Protein AF-A0A061M2A8-F1 (afdb_monomer_lite)

pLDDT: mean 81.81, std 12.87, range [47.84, 98.12]

Foldseek 3Di:
DCVQQVQDDPVCPDDDDDPPDDDDQDPPVVVVVVVVVCVVVVHDDDPWAFDAFDDDPLFTQWTQTPVGIDGDRDDDQPPQQCSQNHCVRSVHHDPDDDDDDDDDQDPDDPRHPAWDADPVVNDIQGWHWDFDADPPVRDGLDIGTDSGCALQNVLVSLVVSVVVDPDDQEDDDPDPPRCVDPSNVVSCVVSVHD

Secondary structure (DSSP, 8-state):
-TTT-TTS-TT-------TT----S-HHHHHHHHHHHHHHTT-------EEEEEEETTEEEEEEESS-EEE-S------GGGHHHHHHHTT---------------S--SS-SS-B--TTTT--B--EEEEEE-TTT--EEEEEEES---HHHHHHHHHHHHTTSPPPS-------TTTSSHHHHHHHHHHT--

Radius of gyration: 21.89 Å; chains: 1; bounding box: 54×34×61 Å

Sequence (194 aa):
MRRREPTLSSEYRDGLLNKDGCHVSNVRAYYEALAKLILTRGGKCIHARACGFEANKGRLTKVFTDTGGISCTHAVVAAGIGSKRLAAAAGDYVSLKSERGYHVVFAKSGLINGPIMPLDGKMAITLRILNIVDDVTKECLGATPDTSISGRRMARELTTIVGRRRKPGMIVSDHGTEFTCNAMLGWCKEAAID

Structure (mmCIF, N/CA/C/O backbone):
data_AF-A0A061M2A8-F1
#
_entry.id   AF-A0A061M2A8-F1
#
loop_
_atom_site.group_PDB
_atom_site.id
_atom_site.type_symbol
_atom_site.label_atom_id
_atom_site.label_alt_id
_atom_site.label_comp_id
_atom_site.label_asym_id
_atom_site.label_entity_id
_atom_site.label_seq_id
_atom_site.pdbx_PDB_ins_code
_atom_site.Cartn_x
_atom_site.Cartn_y
_atom_site.Cartn_z
_atom_site.occupancy
_atom_site.B_iso_or_equiv
_atom_site.auth_seq_id
_atom_site.auth_comp_id
_atom_site.auth_asym_id
_atom_site.auth_atom_id
_atom_site.pdbx_PDB_model_num
ATOM 1 N N . MET A 1 1 ? -2.762 8.817 -30.762 1.00 77.94 1 MET A N 1
ATOM 2 C CA . MET A 1 1 ? -2.012 7.895 -29.879 1.00 77.94 1 MET A CA 1
ATOM 3 C C . MET A 1 1 ? -0.509 7.884 -30.176 1.00 77.94 1 MET A C 1
ATOM 5 O O . MET A 1 1 ? 0.243 8.377 -29.347 1.00 77.94 1 MET A O 1
ATOM 9 N N . ARG A 1 2 ? -0.062 7.459 -31.371 1.00 79.44 2 ARG A N 1
ATOM 10 C CA . ARG A 1 2 ? 1.374 7.322 -31.724 1.00 79.44 2 ARG A CA 1
ATOM 11 C C . ARG A 1 2 ? 2.228 8.590 -31.607 1.00 79.44 2 ARG A C 1
ATOM 13 O O . ARG A 1 2 ? 3.397 8.503 -31.278 1.00 79.44 2 ARG A O 1
ATOM 20 N N . ARG A 1 3 ? 1.655 9.783 -31.814 1.00 83.62 3 ARG A N 1
ATOM 21 C CA . ARG A 1 3 ? 2.376 11.050 -31.564 1.00 83.62 3 ARG A CA 1
ATOM 22 C C . ARG A 1 3 ? 2.762 11.228 -30.087 1.00 83.62 3 ARG A C 1
ATOM 24 O O . ARG A 1 3 ? 3.770 11.857 -29.803 1.00 83.62 3 ARG A O 1
ATOM 31 N N . ARG A 1 4 ? 1.941 10.719 -29.160 1.00 82.31 4 ARG A N 1
ATOM 32 C CA . ARG A 1 4 ? 2.180 10.800 -27.711 1.00 82.31 4 ARG A CA 1
ATOM 33 C C . ARG A 1 4 ? 2.995 9.616 -27.209 1.00 82.31 4 ARG A C 1
ATOM 35 O O . ARG A 1 4 ? 3.855 9.816 -26.370 1.00 82.31 4 ARG A O 1
ATOM 42 N N . GLU A 1 5 ? 2.727 8.420 -27.723 1.00 85.88 5 GLU A N 1
ATOM 43 C CA . GLU A 1 5 ? 3.385 7.174 -27.318 1.00 85.88 5 GLU A CA 1
ATOM 44 C C . GLU A 1 5 ? 3.953 6.474 -28.564 1.00 85.88 5 GLU A C 1
ATOM 46 O O . GLU A 1 5 ? 3.314 5.569 -29.107 1.00 85.88 5 GLU A O 1
ATOM 51 N N . PRO A 1 6 ? 5.110 6.924 -29.089 1.00 83.69 6 PRO A N 1
ATOM 52 C CA . PRO A 1 6 ? 5.624 6.472 -30.386 1.00 83.69 6 PRO A CA 1
ATOM 53 C C . PRO A 1 6 ? 6.053 5.010 -30.417 1.00 83.69 6 PRO A C 1
ATOM 55 O O . PRO A 1 6 ? 6.111 4.418 -31.490 1.00 83.69 6 PRO A O 1
ATOM 58 N N . THR A 1 7 ? 6.366 4.434 -29.257 1.00 83.75 7 THR A N 1
ATOM 59 C CA . THR A 1 7 ? 6.884 3.063 -29.167 1.00 83.75 7 THR A CA 1
ATOM 60 C C . THR A 1 7 ? 5.796 2.023 -28.894 1.00 83.75 7 THR A C 1
ATOM 62 O O . THR A 1 7 ? 6.080 0.827 -28.860 1.00 83.75 7 THR A O 1
ATOM 65 N N . LEU A 1 8 ? 4.546 2.465 -28.714 1.00 84.56 8 LEU A N 1
ATOM 66 C CA . LEU A 1 8 ? 3.418 1.567 -28.516 1.00 84.56 8 LEU A CA 1
ATOM 67 C C . LEU A 1 8 ? 3.139 0.765 -29.798 1.00 84.56 8 LEU A C 1
ATOM 69 O O . LEU A 1 8 ? 3.239 1.305 -30.904 1.00 84.56 8 LEU A O 1
ATOM 73 N N . SER A 1 9 ? 2.768 -0.514 -29.644 1.00 85.56 9 SER A N 1
ATOM 74 C CA . SER A 1 9 ? 2.436 -1.397 -30.770 1.00 85.56 9 SER A CA 1
ATOM 75 C C . SER A 1 9 ? 1.425 -0.748 -31.714 1.00 85.56 9 SER A C 1
ATOM 77 O O . SER A 1 9 ? 0.474 -0.083 -31.300 1.00 85.56 9 SER A O 1
ATOM 79 N N . SER A 1 10 ? 1.617 -0.999 -33.008 1.00 87.69 10 SER A N 1
ATOM 80 C CA . SER A 1 10 ? 0.743 -0.510 -34.069 1.00 87.69 10 SER A CA 1
ATOM 81 C C . SER A 1 10 ? -0.697 -1.040 -33.996 1.00 87.69 10 SER A C 1
ATOM 83 O O . SER A 1 10 ? -1.589 -0.461 -34.623 1.00 87.69 10 SER A O 1
ATOM 85 N N . GLU A 1 11 ? -0.913 -2.106 -33.223 1.00 89.19 11 GLU A N 1
ATOM 86 C CA . GLU A 1 11 ? -2.211 -2.734 -32.964 1.00 89.19 11 GLU A CA 1
ATOM 87 C C . GLU A 1 11 ? -3.120 -1.856 -32.097 1.00 89.19 11 GLU A C 1
ATOM 89 O O . GLU A 1 11 ? -4.333 -1.828 -32.305 1.00 89.19 11 GLU A O 1
ATOM 94 N N . TYR A 1 12 ? -2.542 -1.055 -31.197 1.00 87.81 12 TYR A N 1
ATOM 95 C CA . TYR A 1 12 ? -3.284 -0.068 -30.420 1.00 87.81 12 TYR A CA 1
ATOM 96 C C . TYR A 1 12 ? -3.507 1.190 -31.271 1.00 87.81 12 TYR A C 1
ATOM 98 O O . TYR A 1 12 ? -2.622 2.034 -31.444 1.00 87.81 12 TYR A O 1
ATOM 106 N N . ARG A 1 13 ? -4.702 1.293 -31.862 1.00 88.31 13 ARG A N 1
ATOM 107 C CA . ARG A 1 13 ? -5.087 2.403 -32.754 1.00 88.31 13 ARG A CA 1
ATOM 108 C C . ARG A 1 13 ? -5.671 3.587 -31.990 1.00 88.31 13 ARG A C 1
ATOM 110 O O . ARG A 1 13 ? -5.329 4.736 -32.281 1.00 88.31 13 ARG A O 1
ATOM 117 N N . ASP A 1 14 ? -6.465 3.280 -30.972 1.00 87.75 14 ASP A N 1
ATOM 118 C CA . ASP A 1 14 ? -7.242 4.235 -30.194 1.00 87.75 14 ASP A CA 1
ATOM 119 C C . ASP A 1 14 ? -6.922 4.128 -28.703 1.00 87.75 14 ASP A C 1
ATOM 121 O O . ASP A 1 14 ? -6.408 3.123 -28.213 1.00 87.75 14 ASP A O 1
ATOM 125 N N . GLY A 1 15 ? -7.225 5.191 -27.962 1.00 87.50 15 GLY A N 1
ATOM 126 C CA . GLY A 1 15 ? -7.029 5.218 -26.522 1.00 87.50 15 GLY A CA 1
ATOM 127 C C . GLY A 1 15 ? -7.730 6.399 -25.874 1.00 87.50 15 GLY A C 1
ATOM 128 O O . GLY A 1 15 ? -7.937 7.440 -26.499 1.00 87.50 15 GLY A O 1
ATOM 129 N N . LEU A 1 16 ? -8.063 6.236 -24.598 1.00 88.56 16 LEU A N 1
ATOM 130 C CA . LEU A 1 16 ? -8.614 7.293 -23.760 1.00 88.56 16 LEU A CA 1
ATOM 131 C C . LEU A 1 16 ? -7.485 7.912 -22.939 1.00 88.56 16 LEU A C 1
ATOM 133 O O . LEU A 1 16 ? -6.763 7.213 -22.232 1.00 88.56 16 LEU A O 1
ATOM 137 N N . LEU A 1 17 ? -7.331 9.231 -23.040 1.00 87.31 17 LEU A N 1
ATOM 138 C CA . LEU A 1 17 ? -6.341 9.976 -22.271 1.00 87.31 17 LEU A CA 1
ATOM 139 C C . LEU A 1 17 ? -7.033 10.759 -21.160 1.00 87.31 17 LEU A C 1
ATOM 141 O O . LEU A 1 17 ? -7.736 11.731 -21.434 1.00 87.31 17 LEU A O 1
ATOM 145 N N . ASN A 1 18 ? -6.751 10.394 -19.913 1.00 86.62 18 ASN A N 1
ATOM 146 C CA . ASN A 1 18 ? -7.059 11.244 -18.773 1.00 86.62 18 ASN A CA 1
ATOM 147 C C . ASN A 1 18 ? -5.936 12.279 -18.597 1.00 86.62 18 ASN A C 1
ATOM 149 O O . ASN A 1 18 ? -4.830 11.927 -18.187 1.00 86.62 18 ASN A O 1
ATOM 153 N N . LYS A 1 19 ? -6.201 13.545 -18.939 1.00 85.00 19 LYS A N 1
ATOM 154 C CA . LYS A 1 19 ? -5.204 14.629 -18.857 1.00 85.00 19 LYS A CA 1
ATOM 155 C C . LYS A 1 19 ? -4.863 15.018 -17.419 1.00 85.00 19 LYS A C 1
ATOM 157 O O . LYS A 1 19 ? -3.730 15.418 -17.177 1.00 85.00 19 LYS A O 1
ATOM 162 N N . ASP A 1 20 ? -5.808 14.831 -16.505 1.00 83.81 20 ASP A N 1
ATOM 163 C CA . ASP A 1 20 ? -5.645 15.102 -15.073 1.00 83.81 20 ASP A CA 1
ATOM 164 C C . ASP A 1 20 ? -5.166 13.853 -14.314 1.00 83.81 20 ASP A C 1
ATOM 166 O O . ASP A 1 20 ? -5.039 13.850 -13.089 1.00 83.81 20 ASP A O 1
ATOM 170 N N . GLY A 1 21 ? -4.909 12.762 -15.044 1.00 76.38 21 GLY A N 1
ATOM 171 C CA . GLY A 1 21 ? -4.375 11.529 -14.496 1.00 76.38 21 GLY A CA 1
ATOM 172 C C . GLY A 1 21 ? -2.966 11.743 -13.956 1.00 76.38 21 GLY A C 1
ATOM 173 O O . GLY A 1 21 ? -2.035 12.035 -14.705 1.00 76.38 21 GLY A O 1
ATOM 174 N N . CYS A 1 22 ? -2.803 11.526 -12.656 1.00 73.31 22 CYS A N 1
ATOM 175 C CA . CYS A 1 22 ? -1.521 11.598 -11.971 1.00 73.31 22 CYS A 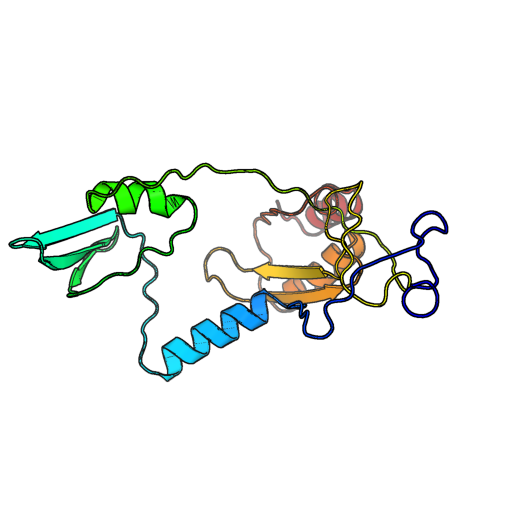CA 1
ATOM 176 C C . CYS A 1 22 ? -1.109 10.217 -11.464 1.00 73.31 22 CYS A C 1
ATOM 178 O O . CYS A 1 22 ? -1.941 9.359 -11.176 1.00 73.31 22 CYS A O 1
ATOM 180 N N . HIS A 1 23 ? 0.195 10.021 -11.308 1.00 74.81 23 HIS A N 1
ATOM 181 C CA . HIS A 1 23 ? 0.740 8.898 -10.562 1.00 74.81 23 HIS A CA 1
ATOM 182 C C . HIS A 1 23 ? 1.751 9.430 -9.560 1.00 74.81 23 HIS A C 1
ATOM 184 O O . HIS A 1 23 ? 2.446 10.416 -9.813 1.00 74.81 23 HIS A O 1
ATOM 190 N N . VAL A 1 24 ? 1.828 8.771 -8.413 1.00 72.06 24 VAL A N 1
ATOM 191 C CA . VAL A 1 24 ? 2.874 9.054 -7.445 1.00 72.06 24 VAL A CA 1
ATOM 192 C C . VAL A 1 24 ? 4.071 8.217 -7.856 1.00 72.06 24 VAL A C 1
ATOM 194 O O . VAL A 1 24 ? 4.027 6.993 -7.762 1.00 72.06 24 VAL A O 1
ATOM 197 N N . SER A 1 25 ? 5.132 8.871 -8.327 1.00 70.12 25 SER A N 1
ATOM 198 C CA . SER A 1 25 ? 6.401 8.185 -8.544 1.00 70.12 25 SER A CA 1
ATOM 199 C C . SER A 1 25 ? 6.895 7.666 -7.196 1.00 70.12 25 SER A C 1
ATOM 201 O O . SER A 1 25 ? 7.035 6.467 -7.021 1.00 70.12 25 SER A O 1
ATOM 203 N N . ASN A 1 26 ? 7.031 8.531 -6.186 1.00 69.12 26 ASN A N 1
ATOM 204 C CA . ASN A 1 26 ? 7.504 8.139 -4.857 1.00 69.12 26 ASN A CA 1
ATOM 205 C C . ASN A 1 26 ? 6.408 7.972 -3.814 1.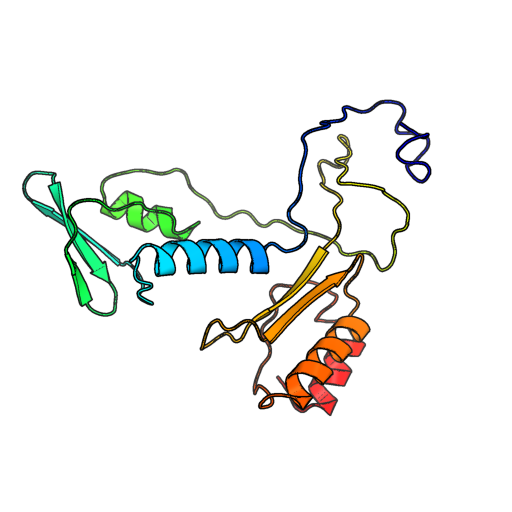00 69.12 26 ASN A C 1
ATOM 207 O O . ASN A 1 26 ? 6.130 8.872 -3.024 1.00 69.12 26 ASN A O 1
ATOM 211 N N . VAL A 1 27 ? 5.813 6.778 -3.803 1.00 70.62 27 VAL A N 1
ATOM 212 C CA . VAL A 1 27 ? 4.756 6.400 -2.856 1.00 70.62 27 VAL A CA 1
ATOM 213 C C . VAL A 1 27 ? 5.225 6.555 -1.409 1.00 70.62 27 VAL A C 1
ATOM 215 O O . VAL A 1 27 ? 4.486 7.056 -0.566 1.00 70.62 27 VAL A O 1
ATOM 218 N N . ARG A 1 28 ? 6.479 6.200 -1.125 1.00 74.75 28 ARG A N 1
ATOM 219 C CA . ARG A 1 28 ? 7.049 6.317 0.214 1.00 74.75 28 ARG A CA 1
ATOM 220 C C . ARG A 1 28 ? 7.153 7.764 0.674 1.00 74.75 28 ARG A C 1
ATOM 222 O O . ARG A 1 28 ? 6.607 8.100 1.719 1.00 74.75 28 ARG A O 1
ATOM 229 N N . ALA A 1 29 ? 7.815 8.614 -0.109 1.00 72.44 29 ALA A N 1
ATOM 230 C CA . ALA A 1 29 ? 7.985 10.023 0.238 1.00 72.44 29 ALA A CA 1
ATOM 231 C C . ALA A 1 29 ? 6.628 10.726 0.389 1.00 72.44 29 ALA A C 1
ATOM 233 O O . ALA A 1 29 ? 6.461 11.586 1.252 1.00 72.44 29 ALA A O 1
ATOM 234 N N . TYR A 1 30 ? 5.639 10.323 -0.412 1.00 78.31 30 TYR A N 1
ATOM 235 C CA . TYR A 1 30 ? 4.268 10.799 -0.281 1.00 78.31 30 TYR A CA 1
ATOM 236 C C . TYR A 1 30 ? 3.651 10.428 1.079 1.00 78.31 30 TYR A C 1
ATOM 238 O O . TYR A 1 30 ? 3.153 11.309 1.782 1.00 78.31 30 TYR A O 1
ATOM 246 N N . TYR A 1 31 ? 3.734 9.162 1.503 1.00 82.94 31 TYR A N 1
ATOM 247 C CA . TYR A 1 31 ? 3.225 8.746 2.815 1.00 82.94 31 TYR A CA 1
ATOM 248 C C . TYR A 1 31 ? 4.005 9.351 3.987 1.00 82.94 31 TYR A C 1
ATOM 250 O O . TYR A 1 31 ? 3.398 9.737 4.984 1.00 82.94 31 TYR A O 1
ATOM 258 N N . GLU A 1 32 ? 5.323 9.502 3.868 1.00 84.00 32 GLU A N 1
ATOM 259 C CA . GLU A 1 32 ? 6.150 10.172 4.877 1.00 84.00 32 GLU A CA 1
ATOM 260 C C . GLU A 1 32 ? 5.768 11.644 5.037 1.00 84.00 32 GLU A C 1
ATOM 262 O O . GLU A 1 32 ? 5.670 12.139 6.162 1.00 84.00 32 GLU A O 1
ATOM 267 N N . ALA A 1 33 ? 5.482 12.341 3.934 1.00 85.56 33 ALA A N 1
ATOM 268 C CA . ALA A 1 33 ? 5.001 13.716 3.972 1.00 85.56 33 ALA A CA 1
ATOM 269 C C . ALA A 1 33 ? 3.632 13.824 4.662 1.00 85.56 33 ALA A C 1
ATOM 271 O O . ALA A 1 33 ? 3.430 14.726 5.478 1.00 85.56 33 ALA A O 1
ATOM 272 N N . LEU A 1 34 ? 2.712 12.889 4.395 1.00 91.12 34 LEU A N 1
ATOM 273 C CA . LEU A 1 34 ? 1.412 12.834 5.072 1.00 91.12 34 LEU A CA 1
ATOM 274 C C . LEU A 1 34 ? 1.558 12.550 6.572 1.00 91.12 34 LEU A C 1
ATOM 276 O O . LEU A 1 34 ? 0.960 13.250 7.388 1.00 91.12 34 LEU A O 1
ATOM 280 N N . ALA A 1 35 ? 2.383 11.570 6.948 1.00 88.56 35 ALA A N 1
ATOM 281 C CA . ALA A 1 35 ? 2.654 11.254 8.347 1.00 88.56 35 ALA A CA 1
ATOM 282 C C . ALA A 1 35 ? 3.265 12.461 9.074 1.00 88.56 35 ALA A C 1
ATOM 284 O O . ALA A 1 35 ? 2.798 12.849 10.145 1.00 88.56 35 ALA A O 1
ATOM 285 N N . LYS A 1 36 ? 4.249 13.121 8.451 1.00 94.38 36 LYS A N 1
ATOM 286 C CA . LYS A 1 36 ? 4.856 14.346 8.976 1.00 94.38 36 LYS A CA 1
ATOM 287 C C . LYS A 1 36 ? 3.821 15.457 9.152 1.00 94.38 36 LYS A C 1
ATOM 289 O O . LYS A 1 36 ? 3.827 16.105 10.191 1.00 94.38 36 LYS A O 1
ATOM 294 N N . LEU A 1 37 ? 2.920 15.654 8.189 1.00 96.88 37 LEU A N 1
ATOM 295 C CA . LEU A 1 37 ? 1.857 16.659 8.275 1.00 96.88 37 LEU A CA 1
ATOM 296 C C . LEU A 1 37 ? 0.893 16.401 9.443 1.00 96.88 37 LEU A C 1
ATOM 298 O O . LEU A 1 37 ? 0.451 17.340 10.100 1.00 96.88 37 LEU A O 1
ATOM 302 N N . ILE A 1 38 ? 0.560 15.137 9.712 1.00 95.56 38 ILE A N 1
ATOM 303 C CA . ILE A 1 38 ? -0.278 14.769 10.861 1.00 95.56 38 ILE A CA 1
ATOM 304 C C . ILE A 1 38 ? 0.441 15.122 12.166 1.00 95.56 38 ILE A C 1
ATOM 306 O O . ILE A 1 38 ? -0.155 15.752 13.041 1.00 95.56 38 ILE A O 1
ATOM 310 N N . LEU A 1 39 ? 1.724 14.769 12.282 1.00 96.69 39 LEU A N 1
ATOM 311 C CA . LEU A 1 39 ? 2.531 15.067 13.467 1.00 96.69 39 LEU A CA 1
ATOM 312 C C . LEU A 1 39 ? 2.683 16.579 13.693 1.00 96.69 39 LEU A C 1
ATOM 314 O O . LEU A 1 39 ? 2.501 17.051 14.812 1.00 96.69 39 LEU A O 1
ATOM 318 N N . THR A 1 40 ? 2.946 17.364 12.642 1.00 97.75 40 THR A N 1
ATOM 319 C CA . THR A 1 40 ? 3.079 18.828 12.765 1.00 97.75 40 THR A CA 1
ATOM 320 C C . THR A 1 40 ? 1.769 19.519 13.128 1.00 97.75 40 THR A C 1
ATOM 322 O O . THR A 1 40 ? 1.793 20.607 13.696 1.00 97.75 40 THR A O 1
ATOM 325 N N . ARG A 1 41 ? 0.622 18.887 12.856 1.00 98.00 41 ARG A N 1
ATOM 326 C CA . ARG A 1 41 ? -0.707 19.356 13.275 1.00 98.00 41 ARG A CA 1
ATOM 327 C C . ARG A 1 41 ? -1.130 18.853 14.662 1.00 98.00 41 ARG A C 1
ATOM 329 O O . ARG A 1 41 ? -2.295 18.983 15.021 1.00 98.00 41 ARG A O 1
ATOM 336 N N . GLY A 1 42 ? -0.204 18.292 15.443 1.00 97.44 42 GLY A N 1
ATOM 337 C CA . GLY A 1 42 ? -0.451 17.835 16.814 1.00 97.44 42 GLY A CA 1
ATOM 338 C C . GLY A 1 42 ? -0.956 16.395 16.927 1.00 97.44 42 GLY A C 1
ATOM 339 O O . GLY A 1 42 ? -1.281 15.939 18.025 1.00 97.44 42 GLY A O 1
ATOM 340 N N . GLY A 1 43 ? -1.007 15.657 15.815 1.00 96.06 43 GLY A N 1
ATOM 341 C CA . GLY A 1 43 ? -1.239 14.220 15.836 1.00 96.06 43 GLY A CA 1
ATOM 342 C C . GLY A 1 43 ? -0.087 13.474 16.513 1.00 96.06 43 GLY A C 1
ATOM 343 O O . GLY A 1 43 ? 1.040 13.959 16.599 1.00 96.06 43 GLY A O 1
ATOM 344 N N . LYS A 1 44 ? -0.368 12.261 16.988 1.00 94.50 44 LYS A N 1
ATOM 345 C CA . LYS A 1 44 ? 0.628 11.377 17.602 1.00 94.50 44 LYS A CA 1
ATOM 346 C C . LYS A 1 44 ? 0.682 10.068 16.832 1.00 94.50 44 LYS A C 1
ATOM 348 O O . LYS A 1 44 ? -0.360 9.516 16.489 1.00 94.50 44 LYS A O 1
ATOM 353 N N . CYS A 1 45 ? 1.888 9.565 16.593 1.00 92.19 45 CYS A N 1
ATOM 354 C CA . CYS A 1 45 ? 2.084 8.208 16.100 1.00 92.19 45 CYS A CA 1
ATOM 355 C C . CYS A 1 45 ? 2.275 7.282 17.302 1.00 92.19 45 CYS A C 1
ATOM 357 O O . CYS A 1 45 ? 3.179 7.495 18.109 1.00 92.19 45 CYS A O 1
ATOM 359 N N . ILE A 1 46 ? 1.408 6.281 17.436 1.00 93.25 46 ILE A N 1
ATOM 360 C CA . ILE A 1 46 ? 1.497 5.262 18.481 1.00 93.25 46 ILE A CA 1
ATOM 361 C C . ILE A 1 46 ? 1.738 3.934 17.778 1.00 93.25 46 ILE A C 1
ATOM 363 O O . ILE A 1 46 ? 0.875 3.449 17.047 1.00 93.25 46 ILE A O 1
ATOM 367 N N . HIS A 1 47 ? 2.917 3.356 17.987 1.00 93.50 47 HIS A N 1
ATOM 368 C CA . HIS A 1 47 ? 3.270 2.069 17.404 1.00 93.50 47 HIS A CA 1
ATOM 369 C C . HIS A 1 47 ? 2.701 0.938 18.270 1.00 93.50 47 HIS A C 1
ATOM 371 O O . HIS A 1 47 ? 3.356 0.444 19.184 1.00 93.50 47 HIS A O 1
ATOM 377 N N . ALA A 1 48 ? 1.443 0.581 18.018 1.00 93.88 48 ALA A N 1
ATOM 378 C CA . ALA A 1 48 ? 0.725 -0.469 18.731 1.00 93.88 48 ALA A CA 1
ATOM 379 C C . ALA A 1 48 ? -0.308 -1.131 17.814 1.00 93.88 48 ALA A C 1
ATOM 381 O O . ALA A 1 48 ? -0.851 -0.495 16.905 1.00 93.88 48 ALA A O 1
ATOM 382 N N . ARG A 1 49 ? -0.621 -2.402 18.058 1.00 96.00 49 ARG A N 1
ATOM 383 C CA . ARG A 1 49 ? -1.622 -3.134 17.282 1.00 96.00 49 ARG A CA 1
ATOM 384 C C . ARG A 1 49 ? -2.988 -3.002 17.934 1.00 96.00 49 ARG A C 1
ATOM 386 O O . ARG A 1 49 ? -3.189 -3.471 19.048 1.00 96.00 49 ARG A O 1
ATOM 393 N N . ALA A 1 50 ? -3.952 -2.438 17.212 1.00 96.50 50 ALA A N 1
ATOM 394 C CA . ALA A 1 50 ? -5.343 -2.417 17.653 1.00 96.50 50 ALA A CA 1
ATOM 395 C C . ALA A 1 50 ? -5.934 -3.841 17.702 1.00 96.50 50 ALA A C 1
ATOM 397 O O . ALA A 1 50 ? -5.840 -4.628 16.749 1.00 96.50 50 ALA A O 1
ATOM 398 N N . CYS A 1 51 ? -6.567 -4.165 18.824 1.00 95.94 51 CYS A N 1
ATOM 399 C CA . CYS A 1 51 ? -7.094 -5.490 19.139 1.00 95.94 51 CYS A CA 1
ATOM 400 C C . CYS A 1 51 ? -8.613 -5.510 19.335 1.00 95.94 51 CYS A C 1
ATOM 402 O O . CYS A 1 51 ? -9.208 -6.573 19.186 1.00 95.94 51 CYS A O 1
ATOM 404 N N . GLY A 1 52 ? -9.242 -4.365 19.607 1.00 96.31 52 GLY A N 1
ATOM 405 C CA . GLY A 1 52 ? -10.689 -4.268 19.782 1.00 96.31 52 GLY A CA 1
ATOM 406 C C . GLY A 1 52 ? -11.127 -2.907 20.308 1.00 96.31 52 GLY A C 1
ATOM 407 O O . GLY A 1 52 ? -10.336 -1.962 20.351 1.00 96.31 52 GLY A O 1
ATOM 408 N N . PHE A 1 53 ? -12.385 -2.828 20.732 1.00 97.50 53 PHE A N 1
ATOM 409 C CA . PHE A 1 53 ? -13.034 -1.591 21.154 1.00 97.50 53 PHE A CA 1
ATOM 410 C C . PHE A 1 53 ? -13.785 -1.786 22.468 1.00 97.50 53 PHE A C 1
ATOM 412 O O . PHE A 1 53 ? -14.287 -2.869 22.758 1.00 97.50 53 PHE A O 1
ATOM 419 N N . GLU A 1 54 ? -13.888 -0.712 23.239 1.00 96.88 54 GLU A N 1
ATOM 420 C CA . GLU A 1 54 ? -14.818 -0.587 24.355 1.00 96.88 54 GLU A CA 1
ATOM 421 C C . GLU A 1 54 ? -15.896 0.420 23.963 1.00 96.88 54 GLU A C 1
ATOM 423 O O . GLU A 1 54 ? -15.585 1.527 23.510 1.00 96.88 54 GLU A O 1
ATOM 428 N N . ALA A 1 55 ? -17.157 0.045 24.149 1.00 94.56 55 ALA A N 1
ATOM 429 C CA . ALA A 1 55 ? -18.287 0.925 23.913 1.00 94.56 55 ALA A CA 1
ATOM 430 C C . ALA A 1 55 ? -19.242 0.896 25.106 1.00 94.56 55 ALA A C 1
ATOM 432 O O . ALA A 1 55 ? -19.518 -0.156 25.678 1.00 94.56 55 ALA A O 1
ATOM 433 N N . ASN A 1 56 ? -19.783 2.059 25.454 1.00 93.44 56 ASN A N 1
ATOM 434 C CA . ASN A 1 56 ? -20.799 2.210 26.486 1.00 93.44 56 ASN A CA 1
ATOM 435 C C . ASN A 1 56 ? -22.045 2.842 25.862 1.00 93.44 56 ASN A C 1
ATOM 437 O O . ASN A 1 56 ? -21.957 3.913 25.260 1.00 93.44 56 ASN A O 1
ATOM 441 N N . LYS A 1 57 ? -23.197 2.167 25.979 1.00 92.38 57 LYS A N 1
ATOM 442 C CA . LYS A 1 57 ? -24.472 2.585 25.362 1.00 92.38 57 LYS A CA 1
ATOM 443 C C . LYS A 1 57 ? -24.319 2.921 23.867 1.00 92.38 57 LYS A C 1
ATOM 445 O O . LYS A 1 57 ? -24.817 3.937 23.397 1.00 92.38 57 LYS A O 1
ATOM 450 N N . GLY A 1 58 ? -23.567 2.090 23.140 1.00 88.81 58 GLY A N 1
ATOM 451 C CA . GLY A 1 58 ? -23.318 2.257 21.703 1.00 88.81 58 GLY A CA 1
ATOM 452 C C . GLY A 1 58 ? -22.302 3.343 21.329 1.00 88.81 58 GLY A C 1
ATOM 453 O O . GLY A 1 58 ? -22.054 3.548 20.146 1.00 88.81 58 GLY A O 1
ATOM 454 N N . ARG A 1 59 ? -21.682 4.028 22.300 1.00 94.56 59 ARG A N 1
ATOM 455 C CA . ARG A 1 59 ? -20.657 5.048 22.046 1.00 94.56 59 ARG A CA 1
ATOM 456 C C . ARG A 1 59 ? -19.269 4.522 22.387 1.00 94.56 59 ARG A C 1
ATOM 458 O O . ARG A 1 59 ? -19.059 4.043 23.500 1.00 94.56 59 ARG A O 1
ATOM 465 N N . LEU A 1 60 ? -18.329 4.652 21.451 1.00 97.31 60 LEU A N 1
ATOM 466 C CA . LEU A 1 60 ? -16.926 4.301 21.665 1.00 97.31 60 LEU A CA 1
ATOM 467 C C . LEU A 1 60 ? -16.347 5.101 22.840 1.00 97.31 60 LEU A C 1
ATOM 469 O O . LEU A 1 60 ? -16.550 6.313 22.940 1.00 97.31 60 LEU A O 1
ATOM 473 N N . THR A 1 61 ? -15.622 4.413 23.715 1.00 97.75 61 THR A N 1
ATOM 474 C CA . THR A 1 61 ? -14.878 5.026 24.825 1.00 97.75 61 THR A CA 1
ATOM 475 C C . THR A 1 61 ? -13.383 4.743 24.751 1.00 97.75 61 THR A C 1
ATOM 477 O O . THR A 1 61 ? -12.586 5.517 25.289 1.00 97.75 61 THR A O 1
ATOM 480 N N . LYS A 1 62 ? -12.978 3.645 24.098 1.00 98.12 62 LYS A N 1
ATOM 481 C CA . LYS A 1 62 ? -11.582 3.200 24.071 1.00 98.12 62 LYS A CA 1
ATOM 482 C C . LYS A 1 62 ? -11.293 2.262 22.902 1.00 98.12 62 LYS A C 1
ATOM 484 O O . LYS A 1 62 ? -12.126 1.436 22.538 1.00 98.12 62 LYS A O 1
ATOM 489 N N . VAL A 1 63 ? -10.070 2.328 22.389 1.00 98.06 63 VAL A N 1
ATOM 490 C CA . VAL A 1 63 ? -9.467 1.292 21.541 1.00 98.06 63 VAL A CA 1
ATOM 491 C C . VAL A 1 63 ? -8.493 0.485 22.392 1.00 98.06 63 VAL A C 1
ATOM 493 O O . VAL A 1 63 ? -7.605 1.056 23.026 1.00 98.06 63 VAL A O 1
ATOM 496 N N . PHE A 1 64 ? -8.639 -0.837 22.406 1.00 97.69 64 PHE A N 1
ATOM 497 C CA . PHE A 1 64 ? -7.651 -1.726 23.013 1.00 97.69 64 PHE A CA 1
ATOM 498 C C . PHE A 1 64 ? -6.503 -1.964 22.040 1.00 97.69 64 PHE A C 1
ATOM 500 O O . PHE A 1 64 ? -6.739 -2.289 20.873 1.00 97.69 64 PHE A O 1
ATOM 507 N N . THR A 1 65 ? -5.271 -1.862 22.524 1.00 97.38 65 THR A N 1
ATOM 508 C CA . THR A 1 65 ? -4.068 -2.284 21.808 1.00 97.38 65 THR A CA 1
ATOM 509 C C . THR A 1 65 ? -3.355 -3.405 22.562 1.00 97.38 65 THR A C 1
ATOM 511 O O . THR A 1 65 ? -3.725 -3.759 23.680 1.00 97.38 65 THR A O 1
ATOM 514 N N . ASP A 1 66 ? -2.330 -3.987 21.948 1.00 96.50 66 ASP A N 1
ATOM 515 C CA . ASP A 1 66 ? -1.413 -4.926 22.601 1.00 96.50 66 ASP A CA 1
ATOM 516 C C . ASP A 1 66 ? -0.483 -4.283 23.643 1.00 96.50 66 ASP A C 1
ATOM 518 O O . ASP A 1 66 ? 0.166 -4.998 24.401 1.00 96.50 66 ASP A O 1
ATOM 522 N N . THR A 1 67 ? -0.444 -2.954 23.718 1.00 95.31 67 THR A N 1
ATOM 523 C CA . THR A 1 67 ? 0.383 -2.194 24.667 1.00 95.31 67 THR A CA 1
ATOM 524 C C . THR A 1 67 ? -0.431 -1.383 25.677 1.00 95.31 67 THR A C 1
ATOM 526 O O . THR A 1 67 ? 0.148 -0.744 26.553 1.00 95.31 67 THR A O 1
ATOM 529 N N . GLY A 1 68 ? -1.764 -1.401 25.591 1.00 94.88 68 GLY A N 1
ATOM 530 C CA . GLY A 1 68 ? -2.646 -0.709 26.528 1.00 94.88 68 GLY A CA 1
ATOM 531 C C . GLY A 1 68 ? -3.929 -0.174 25.893 1.00 94.88 68 GLY A C 1
ATOM 532 O O . GLY A 1 68 ? -4.255 -0.433 24.740 1.00 94.88 68 GLY A O 1
ATOM 533 N N . GLY A 1 69 ? -4.707 0.572 26.671 1.00 96.81 69 GLY A N 1
ATOM 534 C CA . GLY A 1 69 ? -5.931 1.213 26.194 1.00 96.81 69 GLY A CA 1
ATOM 535 C C . GLY A 1 69 ? -5.696 2.649 25.734 1.00 96.81 69 GLY A C 1
ATOM 536 O O . GLY A 1 69 ? -5.047 3.417 26.439 1.00 96.81 69 GLY A O 1
ATOM 537 N N . ILE A 1 70 ? -6.287 3.039 24.603 1.00 97.50 70 ILE A N 1
ATOM 538 C CA . ILE A 1 70 ? -6.296 4.426 24.120 1.00 97.50 70 ILE A CA 1
ATOM 539 C C . ILE A 1 70 ? -7.725 4.966 24.205 1.00 97.50 70 ILE A C 1
ATOM 541 O O . ILE A 1 70 ? -8.598 4.567 23.431 1.00 97.50 70 ILE A O 1
ATOM 545 N N . SER A 1 71 ? -7.973 5.876 25.149 1.00 97.50 71 SER A N 1
ATOM 546 C CA . SER A 1 71 ? -9.279 6.523 25.309 1.00 97.50 71 SER A CA 1
ATOM 547 C C . SER A 1 71 ? -9.587 7.429 24.120 1.00 97.50 71 SER A C 1
ATOM 549 O O . SER A 1 71 ? -8.789 8.296 23.764 1.00 97.50 71 SER A O 1
ATOM 551 N N . CYS A 1 72 ? -10.752 7.241 23.509 1.00 96.50 72 CYS A N 1
ATOM 552 C CA . CYS A 1 72 ? -11.222 8.054 22.393 1.00 96.50 72 CYS A CA 1
ATOM 553 C C . CYS A 1 72 ? -12.740 7.930 22.238 1.00 96.50 72 CYS A C 1
ATOM 555 O O . CYS A 1 72 ? -13.343 6.943 22.648 1.00 96.50 72 CYS A O 1
ATOM 557 N N . THR A 1 73 ? -13.357 8.944 21.637 1.00 96.94 73 THR A N 1
ATOM 558 C CA . THR A 1 73 ? -14.803 8.962 21.361 1.00 96.94 73 THR A CA 1
ATOM 559 C C . THR A 1 73 ? -15.141 8.501 19.947 1.00 96.94 73 THR A C 1
ATOM 561 O O . THR A 1 73 ? -16.287 8.161 19.675 1.00 96.94 73 THR A O 1
ATOM 564 N N . HIS A 1 74 ? -14.148 8.495 19.052 1.00 96.69 74 HIS A N 1
ATOM 565 C CA . HIS A 1 74 ? -14.269 8.105 17.651 1.00 96.69 74 HIS A CA 1
ATOM 566 C C . HIS A 1 74 ? -13.006 7.364 17.207 1.00 96.69 74 HIS A C 1
ATOM 568 O O . HIS A 1 74 ? -11.904 7.684 17.657 1.00 96.69 74 HIS A O 1
ATOM 574 N N . ALA A 1 75 ? -13.170 6.405 16.297 1.00 96.19 75 ALA A N 1
ATOM 575 C CA . ALA A 1 75 ? -12.076 5.694 15.653 1.00 96.19 75 ALA A CA 1
ATOM 576 C C . ALA A 1 75 ? -12.395 5.470 14.173 1.00 96.19 75 ALA A C 1
ATOM 578 O O . ALA A 1 75 ? -13.550 5.274 13.800 1.00 96.19 75 ALA A O 1
ATOM 579 N N . VAL A 1 76 ? -11.353 5.473 13.341 1.00 96.06 76 VAL A N 1
ATOM 580 C CA . VAL A 1 76 ? -11.429 5.113 11.921 1.00 96.06 76 VAL A CA 1
ATOM 581 C C . VAL A 1 76 ? -10.624 3.835 11.719 1.00 96.06 76 VAL A C 1
ATOM 583 O O . VAL A 1 76 ? -9.444 3.778 12.066 1.00 96.06 76 VAL A O 1
ATOM 586 N N . VAL A 1 77 ? -11.250 2.804 11.152 1.00 94.75 77 VAL A N 1
ATOM 587 C CA . VAL A 1 77 ? -10.572 1.546 10.821 1.00 94.75 77 VAL A CA 1
ATOM 588 C C . VAL A 1 77 ? -9.966 1.659 9.420 1.00 94.75 77 VAL A C 1
ATOM 590 O O . VAL A 1 77 ? -10.680 1.612 8.426 1.00 94.75 77 VAL A O 1
ATOM 593 N N . ALA A 1 78 ? -8.640 1.793 9.347 1.00 93.38 78 ALA A N 1
ATOM 594 C CA . ALA A 1 78 ? -7.872 1.893 8.099 1.00 93.38 78 ALA A CA 1
ATOM 595 C C . ALA A 1 78 ? -6.705 0.882 8.067 1.00 93.38 78 ALA A C 1
ATOM 597 O O . ALA A 1 78 ? -5.576 1.210 7.717 1.00 93.38 78 ALA A O 1
ATOM 598 N N . ALA A 1 79 ? -6.964 -0.362 8.482 1.00 91.75 79 ALA A N 1
ATOM 599 C CA . ALA A 1 79 ? -5.946 -1.382 8.758 1.00 91.75 79 ALA A CA 1
ATOM 600 C C . ALA A 1 79 ? -5.740 -2.391 7.606 1.00 91.75 79 ALA A C 1
ATOM 602 O O . ALA A 1 79 ? -5.387 -3.550 7.844 1.00 91.75 79 ALA A O 1
ATOM 603 N N . GLY A 1 80 ? -6.023 -1.996 6.359 1.00 89.69 80 GLY A N 1
ATOM 604 C CA . GLY A 1 80 ? -5.940 -2.887 5.193 1.00 89.69 80 GLY A CA 1
ATOM 605 C C . GLY A 1 80 ? -6.743 -4.178 5.399 1.00 89.69 80 GLY A C 1
ATOM 606 O O . GLY A 1 80 ? -7.872 -4.130 5.890 1.00 89.69 80 GLY A O 1
ATOM 607 N N . ILE A 1 81 ? -6.151 -5.341 5.100 1.00 89.56 81 ILE A N 1
ATOM 608 C CA . ILE A 1 81 ? -6.793 -6.654 5.304 1.00 89.56 81 ILE A CA 1
ATOM 609 C C . ILE A 1 81 ? -7.156 -6.936 6.775 1.00 89.56 81 ILE A C 1
ATOM 611 O O . ILE A 1 81 ? -8.141 -7.622 7.056 1.00 89.56 81 ILE A O 1
ATOM 615 N N . GLY A 1 82 ? -6.419 -6.346 7.724 1.00 89.38 82 GLY A N 1
ATOM 616 C CA . GLY A 1 82 ? -6.701 -6.438 9.159 1.00 89.38 82 GLY A CA 1
ATOM 617 C C . GLY A 1 82 ? -8.012 -5.763 9.573 1.00 89.38 82 GLY A C 1
ATOM 618 O O . GLY A 1 82 ? -8.565 -6.090 10.627 1.00 89.38 82 GLY A O 1
ATOM 619 N N . SER A 1 83 ? -8.560 -4.884 8.725 1.00 94.44 83 SER A N 1
ATOM 620 C CA . SER A 1 83 ? -9.821 -4.176 8.975 1.00 94.44 83 SER A CA 1
ATOM 621 C C . SER A 1 83 ? -10.998 -5.125 9.152 1.00 94.44 83 SER A C 1
ATOM 623 O O . SER A 1 83 ? -11.892 -4.820 9.929 1.00 94.44 83 SER A O 1
ATOM 625 N N . LYS A 1 84 ? -10.983 -6.303 8.514 1.00 94.00 84 LYS A N 1
ATOM 626 C CA . LYS A 1 84 ? -12.068 -7.285 8.645 1.00 94.00 84 LYS A CA 1
ATOM 627 C C . LYS A 1 84 ? -12.308 -7.702 10.096 1.00 94.00 84 LYS A C 1
ATOM 629 O O . LYS A 1 84 ? -13.448 -7.764 10.543 1.00 94.00 84 LYS A O 1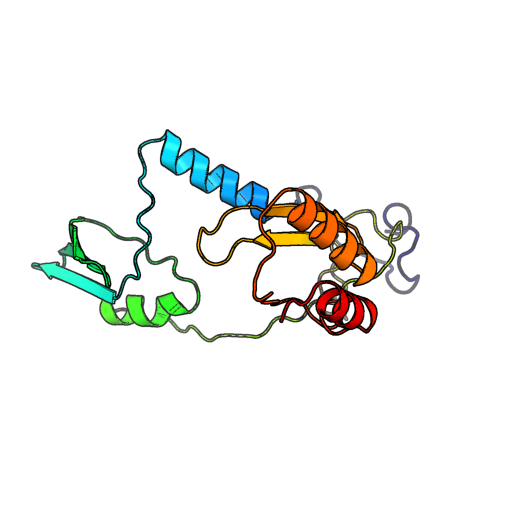
ATOM 634 N N . ARG A 1 85 ? -11.227 -7.977 10.834 1.00 94.75 85 ARG A N 1
ATOM 635 C CA . ARG A 1 85 ? -11.306 -8.386 12.243 1.00 94.75 85 ARG A CA 1
ATOM 636 C C . ARG A 1 85 ? -11.803 -7.241 13.122 1.00 94.75 85 ARG A C 1
ATOM 638 O O . ARG A 1 85 ? -12.599 -7.468 14.024 1.00 94.75 85 ARG A O 1
ATOM 645 N N . LEU A 1 86 ? -11.325 -6.025 12.862 1.00 95.69 86 LEU A N 1
ATOM 646 C CA . LEU A 1 86 ? -11.708 -4.842 13.630 1.00 95.69 86 LEU A CA 1
ATOM 647 C C . LEU A 1 86 ? -13.161 -4.436 13.356 1.00 95.69 86 LEU A C 1
ATOM 649 O O . LEU A 1 86 ? -13.887 -4.170 14.302 1.00 95.69 86 LEU A O 1
ATOM 653 N N . ALA A 1 87 ? -13.614 -4.469 12.102 1.00 95.44 87 ALA A N 1
ATOM 654 C CA . ALA A 1 87 ? -15.012 -4.222 11.756 1.00 95.44 87 ALA A CA 1
ATOM 655 C C . ALA A 1 87 ? -15.944 -5.203 12.483 1.00 95.44 87 ALA A C 1
ATOM 657 O O . ALA A 1 87 ? -16.870 -4.769 13.162 1.00 95.44 87 ALA A O 1
ATOM 658 N N . ALA A 1 88 ? -15.614 -6.501 12.473 1.00 94.62 88 ALA A N 1
ATOM 659 C CA . ALA A 1 88 ? -16.371 -7.507 13.219 1.00 94.62 88 ALA A CA 1
ATOM 660 C C . ALA A 1 88 ? -16.399 -7.224 14.731 1.00 94.62 88 ALA A C 1
ATOM 662 O O . ALA A 1 88 ? -17.446 -7.343 15.360 1.00 94.62 88 ALA A O 1
ATOM 663 N N . ALA A 1 89 ? -15.275 -6.792 15.317 1.00 93.44 89 ALA A N 1
ATOM 664 C CA . ALA A 1 89 ? -15.214 -6.394 16.726 1.00 93.44 89 ALA A CA 1
ATOM 665 C C . ALA A 1 89 ? -16.042 -5.133 17.043 1.00 93.44 89 ALA A C 1
ATOM 667 O O . ALA A 1 89 ? -16.431 -4.934 18.190 1.00 93.44 89 ALA A O 1
ATOM 668 N N . ALA A 1 90 ? -16.313 -4.293 16.043 1.00 93.00 90 ALA A N 1
ATOM 669 C CA . ALA A 1 90 ? -17.220 -3.153 16.142 1.00 93.00 90 ALA A CA 1
ATOM 670 C C . ALA A 1 90 ? -18.688 -3.518 15.834 1.00 93.00 90 ALA A C 1
ATOM 672 O O . ALA A 1 90 ? -19.549 -2.643 15.876 1.00 93.00 90 ALA A O 1
ATOM 673 N N . GLY A 1 91 ? -18.985 -4.792 15.545 1.00 92.69 91 GLY A N 1
ATOM 674 C CA . GLY A 1 91 ? -20.327 -5.272 15.205 1.00 92.69 91 GLY A CA 1
ATOM 675 C C . GLY A 1 91 ? -20.706 -5.126 13.728 1.00 92.69 91 GLY A C 1
ATOM 676 O O . GLY A 1 91 ? -21.877 -5.283 13.398 1.00 92.69 91 GLY A O 1
ATOM 677 N N . ASP A 1 92 ? -19.744 -4.842 12.848 1.00 94.81 92 ASP A N 1
ATOM 678 C CA . ASP A 1 92 ? -19.962 -4.672 11.409 1.00 94.81 92 ASP A CA 1
ATOM 679 C C . ASP A 1 92 ? -19.398 -5.848 10.593 1.00 94.81 92 ASP A C 1
ATOM 681 O O . ASP A 1 92 ? -18.380 -6.458 10.935 1.00 94.81 92 ASP A O 1
ATOM 685 N N . TYR A 1 93 ? -20.048 -6.160 9.475 1.00 94.50 93 TYR A N 1
ATOM 686 C CA . TYR A 1 93 ? -19.615 -7.192 8.547 1.00 94.50 93 TYR A CA 1
ATOM 687 C C . TYR A 1 93 ? -19.107 -6.574 7.247 1.00 94.50 93 TYR A C 1
ATOM 689 O O . TYR A 1 93 ? -19.872 -6.135 6.391 1.00 94.50 93 TYR A O 1
ATOM 697 N N . VAL A 1 94 ? -17.790 -6.639 7.050 1.00 92.56 94 VAL A N 1
ATOM 698 C CA . VAL A 1 94 ? -17.152 -6.197 5.807 1.00 92.56 94 VAL A CA 1
ATOM 699 C C . VAL A 1 94 ? -16.722 -7.407 4.982 1.00 92.56 94 VAL A C 1
ATOM 701 O O . VAL A 1 94 ? -15.927 -8.248 5.426 1.00 92.56 94 VAL A O 1
ATOM 704 N N . SER A 1 95 ? -17.213 -7.476 3.741 1.00 92.62 95 SER A N 1
ATOM 705 C CA . SER A 1 95 ? -16.778 -8.472 2.761 1.00 92.62 95 SER A CA 1
ATOM 706 C C . SER A 1 95 ? -15.384 -8.121 2.238 1.00 92.62 95 SER A C 1
ATOM 708 O O . SER A 1 95 ? -15.220 -7.440 1.231 1.00 92.62 95 SER A O 1
ATOM 710 N N . LEU A 1 96 ? -14.363 -8.558 2.977 1.00 87.69 96 LEU A N 1
ATOM 711 C CA . LEU A 1 96 ? -12.959 -8.357 2.629 1.00 87.69 96 LEU A CA 1
ATOM 712 C C . LEU A 1 96 ? -12.230 -9.701 2.512 1.00 87.69 96 LEU A C 1
ATOM 714 O O . LEU A 1 96 ? -12.371 -10.594 3.366 1.00 87.69 96 LEU A O 1
ATOM 718 N N . LYS A 1 97 ? -11.437 -9.829 1.449 1.00 81.56 97 LYS A N 1
ATOM 719 C CA . LYS A 1 97 ? -10.548 -10.954 1.151 1.00 81.56 97 LYS A CA 1
ATOM 720 C C . LYS A 1 97 ? -9.216 -10.404 0.647 1.00 81.56 97 LYS A C 1
ATOM 722 O O . LYS A 1 97 ? -9.167 -9.317 0.079 1.00 81.56 97 LYS A O 1
ATOM 727 N N . SER A 1 98 ? -8.138 -11.130 0.926 1.00 77.50 98 SER A N 1
ATOM 728 C CA . SER A 1 98 ? -6.825 -10.795 0.383 1.00 77.50 98 SER A CA 1
ATOM 729 C C . SER A 1 98 ? -6.756 -11.315 -1.041 1.00 77.50 98 SER A C 1
ATOM 731 O O . SER A 1 98 ? -7.057 -12.481 -1.273 1.00 77.50 98 SER A O 1
ATOM 733 N N . GLU A 1 99 ? -6.304 -10.461 -1.946 1.00 61.69 99 GLU A N 1
ATOM 734 C CA . GLU A 1 99 ? -5.967 -10.826 -3.316 1.00 61.69 99 GLU A CA 1
ATOM 735 C C . GLU A 1 99 ? -4.483 -10.565 -3.540 1.00 61.69 99 GLU A C 1
ATOM 737 O O . GLU A 1 99 ? -3.905 -9.649 -2.943 1.00 61.69 99 GLU A O 1
ATOM 742 N N . ARG A 1 100 ? -3.851 -11.384 -4.380 1.00 59.41 100 ARG A N 1
ATOM 743 C CA . ARG A 1 100 ? -2.454 -11.177 -4.768 1.00 59.41 100 ARG A CA 1
ATOM 744 C C . ARG A 1 100 ? -2.410 -10.374 -6.060 1.00 59.41 100 ARG A C 1
ATOM 746 O O . ARG A 1 100 ? -2.971 -10.789 -7.068 1.00 59.41 100 ARG A O 1
ATOM 753 N N . GLY A 1 101 ? -1.714 -9.243 -6.029 1.00 50.19 101 GLY A N 1
ATOM 754 C CA . GLY A 1 101 ? -1.334 -8.494 -7.223 1.00 50.19 101 GLY A CA 1
ATOM 755 C C . GLY A 1 101 ? 0.105 -8.817 -7.612 1.00 50.19 101 GLY A C 1
ATOM 756 O O . GLY A 1 101 ? 0.975 -8.893 -6.746 1.00 50.19 101 GLY A O 1
ATOM 757 N N . TYR A 1 102 ? 0.366 -8.982 -8.906 1.00 51.53 102 TYR A N 1
ATOM 758 C CA . TYR A 1 102 ? 1.708 -9.213 -9.445 1.00 51.53 102 TYR A CA 1
ATOM 759 C C . TYR A 1 102 ? 2.090 -8.079 -10.390 1.00 51.53 102 TYR A C 1
ATOM 761 O O . TYR A 1 102 ? 1.238 -7.524 -11.082 1.00 51.53 102 TYR A O 1
ATOM 769 N N . HIS A 1 103 ? 3.372 -7.723 -10.416 1.00 59.50 103 HIS A N 1
ATOM 770 C CA . HIS A 1 103 ? 3.851 -6.582 -11.184 1.00 59.50 103 HIS A CA 1
ATOM 771 C C . HIS A 1 103 ? 5.287 -6.849 -11.674 1.00 59.50 103 HIS A C 1
ATOM 773 O O . HIS A 1 103 ? 6.179 -7.103 -10.874 1.00 59.50 103 HIS A O 1
ATOM 779 N N . VAL A 1 104 ? 5.547 -6.757 -12.985 1.00 52.09 104 VAL A N 1
ATOM 780 C CA . VAL A 1 104 ? 6.878 -7.035 -13.586 1.00 52.09 104 VAL A CA 1
ATOM 781 C C . VAL A 1 104 ? 7.655 -5.743 -13.834 1.00 52.09 104 VAL A C 1
ATOM 783 O O . VAL A 1 104 ? 7.076 -4.799 -14.373 1.00 52.09 104 VAL A O 1
ATOM 786 N N . VAL A 1 105 ? 8.925 -5.667 -13.419 1.00 60.59 105 VAL A N 1
ATOM 787 C CA . VAL A 1 105 ? 9.799 -4.511 -13.685 1.00 60.59 105 VAL A CA 1
ATOM 788 C C . VAL A 1 105 ? 10.648 -4.775 -14.938 1.00 60.59 105 VAL A C 1
ATOM 790 O O . VAL A 1 105 ? 11.265 -5.830 -15.042 1.00 60.59 105 VAL A O 1
ATOM 793 N N . PHE A 1 106 ? 10.757 -3.812 -15.862 1.00 54.28 106 PHE A N 1
ATOM 794 C CA . PHE A 1 106 ? 11.604 -3.940 -17.062 1.00 54.28 106 PHE A CA 1
ATOM 795 C C . PHE A 1 106 ? 12.764 -2.943 -17.086 1.00 54.28 106 PHE A C 1
ATOM 797 O O . PHE A 1 106 ? 12.523 -1.752 -16.938 1.00 54.28 106 PHE A O 1
ATOM 804 N N . ALA A 1 107 ? 13.977 -3.437 -17.411 1.00 50.06 107 ALA A N 1
ATOM 805 C CA . ALA A 1 107 ? 15.307 -2.781 -17.413 1.00 50.06 107 ALA A CA 1
ATOM 806 C C . ALA A 1 107 ? 15.426 -1.384 -18.055 1.00 50.06 107 ALA A C 1
ATOM 808 O O . ALA A 1 107 ? 16.373 -0.656 -17.758 1.00 50.06 107 ALA A O 1
ATOM 809 N N . LYS A 1 108 ? 14.528 -1.024 -18.973 1.00 47.84 108 LYS A N 1
ATOM 810 C CA . LYS A 1 108 ? 14.659 0.151 -19.838 1.00 47.84 108 LYS A CA 1
ATOM 811 C C . LYS A 1 108 ? 13.280 0.669 -20.213 1.00 47.84 108 LYS A C 1
ATOM 813 O O . LYS A 1 108 ? 12.433 -0.123 -20.613 1.00 47.84 108 LYS A O 1
ATOM 818 N N . SER A 1 109 ? 13.091 1.988 -20.221 1.00 50.94 109 SER A N 1
ATOM 819 C CA . SER A 1 109 ? 12.019 2.592 -21.016 1.00 50.94 109 SER A CA 1
ATOM 820 C C . SER A 1 109 ? 12.244 4.087 -21.250 1.00 50.94 109 SER A C 1
ATOM 822 O O . SER A 1 109 ? 11.909 4.914 -20.411 1.00 50.94 109 SER A O 1
ATOM 824 N N . GLY A 1 110 ? 12.719 4.424 -22.449 1.00 54.69 110 GLY A N 1
ATOM 825 C CA . GLY A 1 110 ? 12.254 5.620 -23.164 1.00 54.69 110 GLY A CA 1
ATOM 826 C C . GLY A 1 110 ? 11.048 5.279 -24.051 1.00 54.69 110 GLY A C 1
ATOM 827 O O . GLY A 1 110 ? 10.899 5.847 -25.126 1.00 54.69 110 GLY A O 1
ATOM 828 N N . LEU A 1 111 ? 10.281 4.250 -23.668 1.00 63.88 111 LEU A N 1
ATOM 829 C CA . LEU A 1 111 ? 9.245 3.648 -24.498 1.00 63.88 111 LEU A CA 1
ATOM 830 C C . LEU A 1 111 ? 7.907 4.373 -24.298 1.00 63.88 111 LEU A C 1
ATOM 832 O O . LEU A 1 111 ? 7.259 4.748 -25.275 1.00 63.88 111 LEU A O 1
ATOM 836 N N . ILE A 1 112 ? 7.524 4.634 -23.049 1.00 72.06 112 ILE A N 1
ATOM 837 C CA . ILE A 1 112 ? 6.250 5.286 -22.736 1.00 72.06 112 ILE A CA 1
ATOM 838 C C . ILE A 1 112 ? 6.447 6.572 -21.928 1.00 72.06 112 ILE A C 1
ATOM 840 O O . ILE A 1 112 ? 7.291 6.632 -21.034 1.00 72.06 112 ILE A O 1
ATOM 844 N N . ASN A 1 113 ? 5.659 7.597 -22.246 1.00 76.19 113 ASN A N 1
ATOM 845 C CA . ASN A 1 113 ? 5.737 8.942 -21.673 1.00 76.19 113 ASN A CA 1
ATOM 846 C C . ASN A 1 113 ? 4.807 9.142 -20.462 1.00 76.19 113 ASN A C 1
ATOM 848 O O . ASN A 1 113 ? 4.780 10.219 -19.866 1.00 76.19 113 ASN A O 1
ATOM 852 N N . GLY A 1 114 ? 4.044 8.119 -20.072 1.00 77.12 114 GLY A N 1
ATOM 853 C CA . GLY A 1 114 ? 3.192 8.127 -18.887 1.00 77.12 114 GLY A CA 1
ATOM 854 C C . GLY A 1 114 ? 2.530 6.771 -18.626 1.00 77.12 114 GLY A C 1
ATOM 855 O O . GLY A 1 114 ? 2.760 5.826 -19.381 1.00 77.12 114 GLY A O 1
ATOM 856 N N . PRO A 1 115 ? 1.717 6.657 -17.559 1.00 81.06 115 PRO A N 1
ATOM 857 C CA . PRO A 1 115 ? 0.945 5.453 -17.270 1.00 81.06 115 PRO A CA 1
ATOM 858 C C . PRO A 1 115 ? 0.031 5.055 -18.431 1.00 81.06 115 PRO A C 1
ATOM 860 O O . PRO A 1 115 ? -0.735 5.881 -18.929 1.00 81.06 115 PRO A O 1
ATOM 863 N N . ILE A 1 116 ? 0.071 3.784 -18.826 1.00 83.31 116 ILE A N 1
ATOM 864 C CA . ILE A 1 116 ? -0.822 3.211 -19.844 1.00 83.31 116 ILE A CA 1
ATOM 865 C C . ILE A 1 116 ? -1.463 1.942 -19.284 1.00 83.31 116 ILE A C 1
ATOM 867 O O . ILE A 1 116 ? -0.820 1.187 -18.556 1.00 83.31 116 ILE A O 1
ATOM 871 N N . MET A 1 117 ? -2.724 1.698 -19.642 1.00 85.19 117 MET A N 1
ATOM 872 C CA . MET A 1 117 ? -3.433 0.454 -19.351 1.00 85.19 117 MET A CA 1
ATOM 873 C C . MET A 1 117 ? -3.962 -0.157 -20.655 1.00 85.19 117 MET A C 1
ATOM 875 O O . MET A 1 117 ? -4.989 0.305 -21.158 1.00 85.19 117 MET A O 1
ATOM 879 N N . PRO A 1 118 ? -3.282 -1.164 -21.230 1.00 82.19 118 PRO A N 1
ATOM 880 C CA . PRO A 1 118 ? -3.839 -1.945 -22.327 1.00 82.19 118 PRO A CA 1
ATOM 881 C C . PRO A 1 118 ? -5.095 -2.693 -21.859 1.00 82.19 118 PRO A C 1
ATOM 883 O O . PRO A 1 118 ? -5.078 -3.374 -20.830 1.00 82.19 118 PRO A O 1
ATOM 886 N N . LEU A 1 119 ? -6.202 -2.537 -22.588 1.00 80.25 119 LEU A N 1
ATOM 887 C CA . LEU A 1 119 ? -7.505 -3.083 -22.187 1.00 80.25 119 LEU A CA 1
ATOM 888 C C . LEU A 1 119 ? -7.562 -4.614 -22.298 1.00 80.25 119 LEU A C 1
ATOM 890 O O . LEU A 1 119 ? -8.192 -5.279 -21.478 1.00 80.25 119 LEU A O 1
ATOM 894 N N . ASP A 1 120 ? -6.882 -5.156 -23.300 1.00 80.00 120 ASP A N 1
ATOM 895 C CA . ASP A 1 120 ? -6.691 -6.582 -23.560 1.00 80.00 120 ASP A CA 1
ATOM 896 C C . ASP A 1 120 ? -5.854 -7.269 -22.471 1.00 80.00 120 ASP A C 1
ATOM 898 O O . ASP A 1 120 ? -6.186 -8.368 -22.033 1.00 80.00 120 ASP A O 1
ATOM 902 N N . GLY A 1 121 ? -4.812 -6.596 -21.982 1.00 69.88 121 GLY A N 1
ATOM 903 C CA . GLY A 1 121 ? -3.945 -7.102 -20.919 1.00 69.88 121 GLY A CA 1
ATOM 904 C C . GLY A 1 121 ? -4.472 -6.875 -19.500 1.00 69.88 121 GLY A C 1
ATOM 905 O O . GLY A 1 121 ? -3.953 -7.482 -18.565 1.00 69.88 121 GLY A O 1
ATOM 906 N N . LYS A 1 122 ? -5.461 -5.981 -19.324 1.00 70.69 122 LYS A N 1
ATOM 907 C CA . LYS A 1 122 ? -6.002 -5.540 -18.019 1.00 70.69 122 LYS A CA 1
ATOM 908 C C . LYS A 1 122 ? -4.905 -5.228 -16.991 1.00 70.69 122 LYS A C 1
ATOM 910 O O . LYS A 1 122 ? -5.042 -5.517 -15.803 1.00 70.69 122 LYS A O 1
ATOM 915 N N . MET A 1 123 ? -3.805 -4.642 -17.459 1.00 71.56 123 MET A N 1
ATOM 916 C CA . MET A 1 123 ? -2.604 -4.380 -16.668 1.00 71.56 123 MET A CA 1
ATOM 917 C C . MET A 1 123 ? -2.214 -2.909 -16.754 1.00 71.56 123 MET A C 1
ATOM 919 O O . MET A 1 123 ? -2.368 -2.288 -17.800 1.00 71.56 123 MET A O 1
ATOM 923 N N . ALA A 1 124 ? -1.689 -2.352 -15.666 1.00 78.50 124 ALA A N 1
ATOM 924 C CA . ALA A 1 124 ? -1.135 -1.002 -15.663 1.00 78.50 124 ALA A CA 1
ATOM 925 C C . ALA A 1 124 ? 0.382 -1.046 -15.887 1.00 78.50 124 ALA A C 1
ATOM 927 O O . ALA A 1 124 ? 1.088 -1.840 -15.265 1.00 78.50 124 ALA A O 1
ATOM 928 N N . ILE A 1 125 ? 0.884 -0.160 -16.744 1.00 77.25 125 ILE A N 1
ATOM 929 C CA . ILE A 1 125 ? 2.308 -0.005 -17.045 1.00 77.25 125 ILE A CA 1
ATOM 930 C C . ILE A 1 125 ? 2.748 1.378 -16.544 1.00 77.25 125 ILE A C 1
ATOM 932 O O . ILE A 1 125 ? 2.276 2.394 -17.054 1.00 77.25 125 ILE A O 1
ATOM 936 N N . THR A 1 126 ? 3.620 1.422 -15.526 1.00 70.50 126 THR A N 1
ATOM 937 C CA . THR A 1 1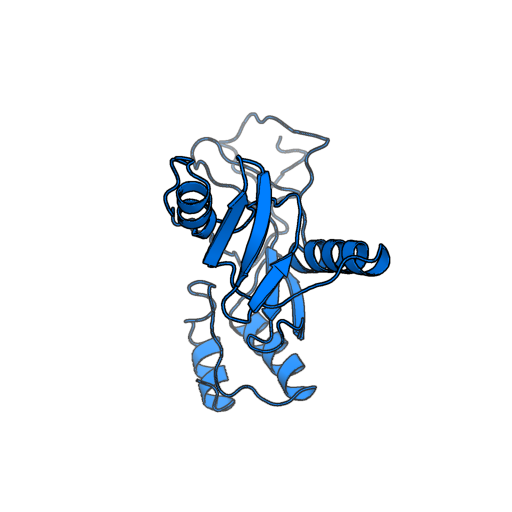26 ? 4.078 2.648 -14.833 1.00 70.50 126 THR A CA 1
ATOM 938 C C . THR A 1 126 ? 5.574 2.605 -14.482 1.00 70.50 126 THR A C 1
ATOM 940 O O . THR A 1 126 ? 6.149 1.528 -14.325 1.00 70.50 126 THR A O 1
ATOM 943 N N . LEU A 1 127 ? 6.197 3.777 -14.291 1.00 58.03 127 LEU A N 1
ATOM 944 C CA . LEU A 1 127 ? 7.558 3.932 -13.738 1.00 58.03 127 LEU A CA 1
ATOM 945 C C . LEU A 1 127 ? 7.588 3.567 -12.232 1.00 58.03 127 LEU A C 1
ATOM 947 O O . LEU A 1 127 ? 6.568 3.733 -11.561 1.00 58.03 127 LEU A O 1
ATOM 951 N N . ARG A 1 128 ? 8.711 3.058 -11.689 1.00 57.59 128 ARG A N 1
ATOM 952 C CA . ARG A 1 128 ? 8.790 2.468 -10.327 1.00 57.59 128 ARG A CA 1
ATOM 953 C C . ARG A 1 128 ? 9.809 3.145 -9.404 1.00 57.59 128 ARG A C 1
ATOM 955 O O . ARG A 1 128 ? 10.665 3.903 -9.847 1.00 57.59 128 ARG A O 1
ATOM 962 N N . ILE A 1 129 ? 9.718 2.848 -8.102 1.00 62.66 129 ILE A N 1
ATOM 963 C CA . ILE A 1 129 ? 10.686 3.260 -7.071 1.00 62.66 129 ILE A CA 1
ATOM 964 C C . ILE A 1 129 ? 11.057 2.075 -6.188 1.00 62.66 129 ILE A C 1
ATOM 966 O O . ILE A 1 129 ? 10.174 1.404 -5.660 1.00 62.66 129 ILE A O 1
ATOM 970 N N . LEU A 1 130 ? 12.362 1.861 -5.999 1.00 70.06 130 LEU A N 1
ATOM 971 C CA . LEU A 1 130 ? 12.903 0.931 -5.011 1.00 70.06 130 LEU A CA 1
ATOM 972 C C . LEU A 1 130 ? 12.868 1.603 -3.644 1.00 70.06 130 LEU A C 1
ATOM 974 O O . LEU A 1 130 ? 13.549 2.610 -3.465 1.00 70.06 130 LEU A O 1
ATOM 978 N N . ASN A 1 131 ? 12.145 1.033 -2.684 1.00 73.00 131 ASN A N 1
ATOM 979 C CA . ASN A 1 131 ? 12.155 1.502 -1.301 1.00 73.00 131 ASN A CA 1
ATOM 980 C C . ASN A 1 131 ? 12.900 0.511 -0.406 1.00 73.00 131 ASN A C 1
ATOM 982 O O . ASN A 1 131 ? 12.605 -0.678 -0.427 1.00 73.00 131 ASN A O 1
ATOM 986 N N . ILE A 1 132 ? 13.834 1.015 0.405 1.00 75.31 132 ILE A N 1
ATOM 987 C CA . ILE A 1 132 ? 14.606 0.225 1.373 1.00 75.31 132 ILE A CA 1
ATOM 988 C C . ILE A 1 132 ? 14.294 0.755 2.771 1.00 75.31 132 ILE A C 1
ATOM 990 O 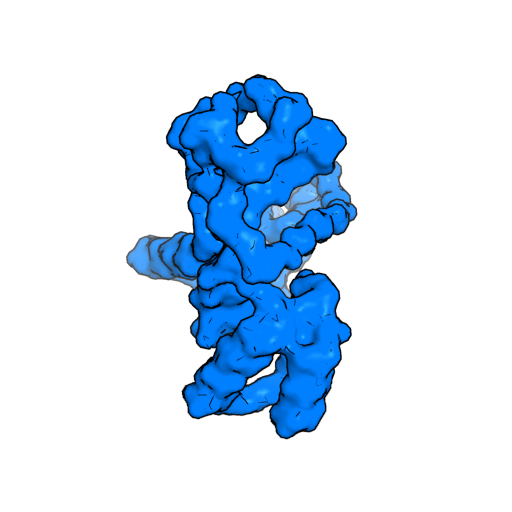O . ILE A 1 132 ? 14.595 1.908 3.100 1.00 75.31 132 ILE A O 1
ATOM 994 N N . VAL A 1 133 ? 13.619 -0.058 3.576 1.00 76.00 133 VAL A N 1
ATOM 995 C CA . VAL A 1 133 ? 13.069 0.311 4.887 1.00 76.00 133 VAL A CA 1
ATOM 996 C C . VAL A 1 133 ? 13.791 -0.489 5.967 1.00 76.00 133 VAL A C 1
ATOM 998 O O . VAL A 1 133 ? 14.001 -1.686 5.794 1.00 76.00 133 VAL A O 1
ATOM 1001 N N . ASP A 1 134 ? 14.145 0.152 7.080 1.00 78.94 134 ASP A N 1
ATOM 1002 C CA . ASP A 1 134 ? 14.556 -0.577 8.281 1.00 78.94 134 ASP A CA 1
ATOM 1003 C C . ASP A 1 134 ? 13.317 -1.187 8.947 1.00 78.94 134 ASP A C 1
ATOM 1005 O O . ASP A 1 134 ? 12.385 -0.468 9.314 1.00 78.94 134 ASP A O 1
ATOM 1009 N N . ASP A 1 135 ? 13.271 -2.511 9.083 1.00 74.12 135 ASP A N 1
ATOM 1010 C CA . ASP A 1 135 ? 12.042 -3.180 9.511 1.00 74.12 135 ASP A CA 1
ATOM 1011 C C . ASP A 1 135 ? 11.705 -2.954 10.996 1.00 74.12 135 ASP A C 1
ATOM 1013 O O . ASP A 1 135 ? 10.537 -3.013 11.381 1.00 74.12 135 ASP A O 1
ATOM 1017 N N . VAL A 1 136 ? 12.689 -2.621 11.834 1.00 75.38 136 VAL A N 1
ATOM 1018 C CA . VAL A 1 136 ? 12.483 -2.419 13.277 1.00 75.38 136 VAL A CA 1
ATOM 1019 C C . VAL A 1 136 ? 12.045 -0.986 13.570 1.00 75.38 136 VAL A C 1
ATOM 1021 O O . VAL A 1 136 ? 11.057 -0.753 14.261 1.00 75.38 136 VAL A O 1
ATOM 1024 N N . THR A 1 137 ? 12.773 -0.015 13.031 1.00 73.81 137 THR A N 1
ATOM 1025 C CA . THR A 1 137 ? 12.568 1.420 13.279 1.00 73.81 137 THR A CA 1
ATOM 1026 C C . THR A 1 137 ? 11.567 2.052 12.316 1.00 73.81 137 THR A C 1
ATOM 1028 O O . THR A 1 137 ? 11.108 3.170 12.550 1.00 73.81 137 THR A O 1
ATOM 1031 N N . LYS A 1 138 ? 11.232 1.346 11.228 1.00 75.44 138 LYS A N 1
ATOM 1032 C CA . LYS A 1 138 ? 10.431 1.836 10.097 1.00 75.44 138 LYS A CA 1
ATOM 1033 C C . LYS A 1 138 ? 11.055 3.046 9.384 1.00 75.44 138 LYS A C 1
ATOM 1035 O O . LYS A 1 138 ? 10.375 3.746 8.634 1.00 75.44 138 LYS A O 1
ATOM 1040 N N . GLU A 1 139 ? 12.357 3.279 9.569 1.00 70.06 139 GLU A N 1
ATOM 1041 C CA . GLU A 1 139 ? 13.098 4.380 8.949 1.00 70.06 139 GLU A CA 1
ATOM 1042 C C . GLU A 1 139 ? 13.280 4.194 7.428 1.00 70.06 139 GLU A C 1
ATOM 1044 O O . GLU A 1 139 ? 13.382 3.081 6.897 1.00 70.06 139 GLU A O 1
ATOM 1049 N N . CYS A 1 140 ? 13.346 5.314 6.697 1.00 76.06 140 CYS A N 1
ATOM 1050 C CA . CYS A 1 140 ? 13.788 5.368 5.303 1.00 76.06 140 CYS A CA 1
ATOM 1051 C C . CYS A 1 140 ? 15.280 5.372 5.130 1.00 76.06 140 CYS A C 1
ATOM 1053 O O . CYS A 1 140 ? 15.929 6.400 5.282 1.00 76.06 140 CYS A O 1
ATOM 1055 N N . LEU A 1 141 ? 15.796 4.214 4.724 1.00 74.62 141 LEU A N 1
ATOM 1056 C CA . LEU A 1 141 ? 17.197 4.057 4.390 1.00 74.62 141 LEU A CA 1
ATOM 1057 C C . LEU A 1 141 ? 17.482 4.482 2.943 1.00 74.62 141 LEU A C 1
ATOM 1059 O O . LEU A 1 141 ? 18.568 4.983 2.662 1.00 74.62 141 LEU A O 1
ATOM 1063 N N . GLY A 1 142 ? 16.510 4.338 2.033 1.00 71.06 142 GLY A N 1
ATOM 1064 C CA . GLY A 1 142 ? 16.619 4.827 0.659 1.00 71.06 142 GLY A CA 1
ATOM 1065 C C . GLY A 1 142 ? 15.334 4.687 -0.159 1.00 71.06 142 GLY A C 1
ATOM 1066 O O . GLY A 1 142 ? 14.498 3.819 0.111 1.00 71.06 142 GLY A O 1
ATOM 1067 N N . ALA A 1 143 ? 15.195 5.557 -1.161 1.00 73.38 143 ALA A N 1
ATOM 1068 C CA . ALA A 1 143 ? 14.132 5.527 -2.159 1.00 73.38 143 ALA A CA 1
ATOM 1069 C C . ALA A 1 143 ? 14.700 5.941 -3.523 1.00 73.38 143 ALA A C 1
ATOM 1071 O O . ALA A 1 143 ? 15.008 7.116 -3.736 1.00 73.38 143 ALA A O 1
ATOM 1072 N N . THR A 1 144 ? 14.840 4.989 -4.443 1.00 67.12 144 THR A N 1
ATOM 1073 C CA . THR A 1 144 ? 15.474 5.229 -5.745 1.00 67.12 144 THR A CA 1
ATOM 1074 C C . THR A 1 144 ? 14.445 5.084 -6.859 1.00 67.12 144 THR A C 1
ATOM 1076 O O . THR A 1 144 ? 14.018 3.959 -7.137 1.00 67.12 144 THR A O 1
ATOM 1079 N N . PRO A 1 145 ? 14.021 6.192 -7.502 1.00 56.81 145 PRO A N 1
ATOM 1080 C CA . PRO A 1 145 ? 13.201 6.113 -8.693 1.00 56.81 145 PRO A CA 1
ATOM 1081 C C . PRO A 1 145 ? 13.986 5.536 -9.849 1.00 56.81 145 PRO A C 1
ATOM 1083 O O . PRO A 1 145 ? 15.073 6.008 -10.177 1.00 56.81 145 PRO A O 1
ATOM 1086 N N . ASP A 1 146 ? 13.407 4.525 -10.478 1.00 54.25 146 ASP A N 1
ATOM 1087 C CA . ASP A 1 146 ? 13.954 3.972 -11.694 1.00 54.25 146 ASP A CA 1
ATOM 1088 C C . ASP A 1 146 ? 12.847 3.383 -12.572 1.00 54.25 146 ASP A C 1
ATOM 1090 O O . ASP A 1 146 ? 11.830 2.851 -12.128 1.00 54.25 146 ASP A O 1
ATOM 1094 N N . THR A 1 147 ? 13.081 3.454 -13.871 1.00 54.06 147 THR A N 1
ATOM 1095 C CA . THR A 1 147 ? 12.305 2.712 -14.866 1.00 54.06 147 THR A CA 1
ATOM 1096 C C . THR A 1 147 ? 12.461 1.205 -14.643 1.00 54.06 147 THR A C 1
ATOM 1098 O O . THR A 1 147 ? 11.511 0.456 -14.866 1.00 54.06 147 THR A O 1
ATOM 1101 N N . SER A 1 148 ? 13.628 0.792 -14.116 1.00 51.00 148 SER A N 1
ATOM 1102 C CA . SER A 1 148 ? 13.898 -0.566 -13.671 1.00 51.00 148 SER A CA 1
ATOM 1103 C C . SER A 1 148 ? 14.850 -0.687 -12.507 1.00 51.00 148 SER A C 1
ATOM 1105 O O . SER A 1 148 ? 15.916 -0.084 -12.479 1.00 51.00 148 SER A O 1
ATOM 1107 N N . ILE A 1 149 ? 14.569 -1.651 -11.641 1.00 68.88 149 ILE A N 1
ATOM 1108 C CA . ILE A 1 149 ? 15.436 -1.978 -10.517 1.00 68.88 149 ILE A CA 1
ATOM 1109 C C . ILE A 1 149 ? 15.998 -3.379 -10.751 1.00 68.88 149 ILE A C 1
ATOM 1111 O O . ILE A 1 149 ? 15.420 -4.373 -10.336 1.00 68.88 149 ILE A O 1
ATOM 1115 N N . SER A 1 150 ? 17.111 -3.474 -11.483 1.00 73.25 150 SER A N 1
ATOM 1116 C CA . SER A 1 150 ? 17.821 -4.756 -11.629 1.00 73.25 150 SER A CA 1
ATOM 1117 C C . SER A 1 150 ? 18.464 -5.182 -10.306 1.00 73.25 150 SER A C 1
ATOM 1119 O O . SER A 1 150 ? 18.806 -4.325 -9.492 1.00 73.25 150 SER A O 1
ATOM 1121 N N . GLY A 1 151 ? 18.751 -6.474 -10.126 1.00 78.56 151 GLY A N 1
ATOM 1122 C CA . GLY A 1 151 ? 19.484 -6.937 -8.941 1.00 78.56 151 GLY A CA 1
ATOM 1123 C C . GLY A 1 151 ? 20.848 -6.261 -8.751 1.00 78.56 151 GLY A C 1
ATOM 1124 O O . GLY A 1 151 ? 21.220 -5.931 -7.637 1.00 78.56 151 GLY A O 1
ATOM 1125 N N . ARG A 1 152 ? 21.568 -5.922 -9.833 1.00 81.25 152 ARG A N 1
A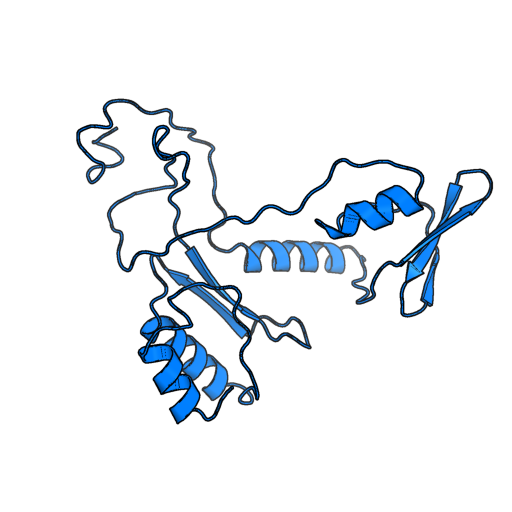TOM 1126 C CA . ARG A 1 152 ? 22.807 -5.119 -9.736 1.00 81.25 152 ARG A CA 1
ATOM 1127 C C . ARG A 1 152 ? 22.549 -3.688 -9.272 1.00 81.25 152 ARG A C 1
ATOM 1129 O O . ARG A 1 152 ? 23.345 -3.135 -8.517 1.00 81.25 152 ARG A O 1
ATOM 1136 N N . ARG A 1 153 ? 21.459 -3.069 -9.742 1.00 80.62 153 ARG A N 1
ATOM 1137 C CA . ARG A 1 153 ? 21.055 -1.734 -9.282 1.00 80.62 153 ARG A CA 1
ATOM 1138 C C . ARG A 1 153 ? 20.738 -1.790 -7.793 1.00 80.62 153 ARG A C 1
ATOM 1140 O O . ARG A 1 153 ? 21.296 -1.009 -7.039 1.00 80.62 153 ARG A O 1
ATOM 1147 N N . MET A 1 154 ? 19.923 -2.755 -7.391 1.00 79.88 154 MET A N 1
ATOM 1148 C CA . MET A 1 154 ? 19.543 -3.004 -6.006 1.00 79.88 154 MET A CA 1
ATOM 1149 C C . MET A 1 154 ? 20.764 -3.240 -5.105 1.00 79.88 154 MET A C 1
ATOM 1151 O O . MET A 1 154 ? 20.923 -2.526 -4.120 1.00 79.88 154 MET A O 1
ATOM 1155 N N . ALA A 1 155 ? 21.682 -4.131 -5.491 1.00 87.31 155 ALA A N 1
ATOM 1156 C CA . ALA A 1 155 ? 22.933 -4.387 -4.775 1.00 87.31 155 ALA A CA 1
ATOM 1157 C C . ALA A 1 155 ? 23.792 -3.123 -4.611 1.00 87.31 155 ALA A C 1
ATOM 1159 O O . ALA A 1 155 ? 24.387 -2.905 -3.558 1.00 87.31 155 ALA A O 1
ATOM 1160 N N . ARG A 1 156 ? 23.832 -2.241 -5.619 1.00 87.31 156 ARG A N 1
ATOM 1161 C CA . ARG A 1 156 ? 24.555 -0.963 -5.531 1.00 87.31 156 ARG A CA 1
ATOM 1162 C C . ARG A 1 156 ? 23.903 0.008 -4.547 1.00 87.31 156 ARG A C 1
ATOM 1164 O O . ARG A 1 156 ? 24.609 0.635 -3.755 1.00 87.31 156 ARG A O 1
ATOM 1171 N N . GLU A 1 157 ? 22.580 0.151 -4.601 1.00 85.44 157 GLU A N 1
ATOM 1172 C CA . GLU A 1 157 ? 21.845 1.008 -3.661 1.00 85.44 157 GLU A CA 1
ATOM 1173 C C . GLU A 1 157 ? 22.012 0.482 -2.222 1.00 85.44 157 GLU A C 1
ATOM 1175 O O . GLU A 1 157 ? 22.351 1.249 -1.322 1.00 85.44 157 GLU A O 1
ATOM 1180 N N . LEU A 1 158 ? 21.906 -0.837 -2.020 1.00 87.00 158 LEU A N 1
ATOM 1181 C CA . LEU A 1 158 ? 22.141 -1.487 -0.728 1.00 87.00 158 LEU A CA 1
ATOM 1182 C C . LEU A 1 158 ? 23.586 -1.324 -0.245 1.00 87.00 158 LEU A C 1
ATOM 1184 O O . LEU A 1 158 ? 23.795 -0.955 0.905 1.00 87.00 158 LEU A O 1
ATOM 1188 N N . THR A 1 159 ? 24.583 -1.501 -1.115 1.00 90.44 159 THR A N 1
ATOM 1189 C CA . THR A 1 159 ? 25.999 -1.231 -0.793 1.00 90.44 159 THR A CA 1
ATOM 1190 C C . THR A 1 159 ? 26.195 0.201 -0.307 1.00 90.44 159 THR A C 1
ATOM 1192 O O . THR A 1 159 ? 26.885 0.441 0.681 1.00 90.44 159 THR A O 1
ATOM 1195 N N . THR A 1 160 ? 25.557 1.164 -0.974 1.00 88.19 160 THR A N 1
ATOM 1196 C CA . THR A 1 160 ? 25.654 2.581 -0.604 1.00 88.19 160 THR A CA 1
ATOM 1197 C C . THR A 1 160 ? 25.039 2.844 0.771 1.00 88.19 160 THR A C 1
ATOM 1199 O O . THR A 1 160 ? 25.593 3.613 1.556 1.00 88.19 160 THR A O 1
ATOM 1202 N N . ILE A 1 161 ? 23.914 2.196 1.081 1.00 87.31 161 ILE A N 1
ATOM 1203 C CA . ILE A 1 161 ? 23.249 2.298 2.385 1.00 87.31 161 ILE A CA 1
ATOM 1204 C C . ILE A 1 161 ? 24.102 1.648 3.476 1.00 87.31 161 ILE A C 1
ATOM 1206 O O . ILE A 1 161 ? 24.374 2.289 4.490 1.00 87.31 161 ILE A O 1
ATOM 1210 N N . VAL A 1 162 ? 24.576 0.419 3.254 1.00 87.75 162 VAL A N 1
ATOM 1211 C CA . VAL A 1 162 ? 25.426 -0.322 4.197 1.00 87.75 162 VAL A CA 1
ATOM 1212 C C . VAL A 1 162 ? 26.733 0.422 4.463 1.00 87.75 162 VAL A C 1
ATOM 1214 O O . VAL A 1 162 ? 27.159 0.490 5.605 1.00 87.75 162 VAL A O 1
ATOM 1217 N N . GLY A 1 163 ? 27.337 1.063 3.459 1.00 87.44 163 GLY A N 1
ATOM 1218 C CA . GLY A 1 163 ? 28.554 1.861 3.648 1.00 87.44 163 GLY A CA 1
ATOM 1219 C C . GLY A 1 163 ? 28.369 3.108 4.525 1.00 87.44 163 GLY A C 1
ATOM 1220 O O . GLY A 1 163 ? 29.346 3.650 5.031 1.00 87.44 163 GLY A O 1
ATOM 1221 N N . ARG A 1 164 ? 27.129 3.575 4.719 1.00 85.19 164 ARG A N 1
ATOM 1222 C CA . ARG A 1 164 ? 26.793 4.754 5.542 1.00 85.19 164 ARG A CA 1
ATOM 1223 C C . ARG A 1 164 ? 26.145 4.392 6.880 1.00 85.19 164 ARG A C 1
ATOM 1225 O O . ARG A 1 164 ? 25.923 5.274 7.708 1.00 85.19 164 ARG A O 1
ATOM 1232 N N . ARG A 1 165 ? 25.773 3.128 7.075 1.00 80.19 165 ARG A N 1
ATOM 1233 C CA . ARG A 1 165 ? 24.978 2.637 8.210 1.00 80.19 165 ARG A CA 1
ATOM 1234 C C . ARG A 1 165 ? 25.615 1.369 8.779 1.00 80.19 165 ARG A C 1
ATOM 1236 O O . ARG A 1 165 ? 26.669 0.925 8.343 1.00 80.19 165 ARG A O 1
ATOM 1243 N N . ARG A 1 166 ? 24.984 0.775 9.793 1.00 79.56 166 ARG A N 1
ATOM 1244 C CA . ARG A 1 166 ? 25.345 -0.580 10.221 1.00 79.56 166 ARG A CA 1
ATOM 1245 C C . ARG A 1 166 ? 24.796 -1.585 9.213 1.00 79.56 166 ARG A C 1
ATOM 1247 O O . ARG A 1 166 ? 23.685 -1.423 8.713 1.00 79.56 166 ARG A O 1
ATOM 1254 N N . LYS A 1 167 ? 25.583 -2.619 8.937 1.00 83.50 167 LYS A N 1
ATOM 1255 C CA . LYS A 1 167 ? 25.184 -3.742 8.091 1.00 83.50 167 LYS A CA 1
ATOM 1256 C C . LYS A 1 167 ? 24.012 -4.501 8.747 1.00 83.50 167 LYS A C 1
ATOM 1258 O O . LYS A 1 167 ? 24.122 -4.815 9.934 1.00 83.50 167 LYS A O 1
ATOM 1263 N N . PRO A 1 168 ? 22.919 -4.796 8.021 1.00 81.75 168 PRO A N 1
ATOM 1264 C CA . PRO A 1 168 ? 21.827 -5.606 8.552 1.00 81.75 168 PRO A CA 1
ATOM 1265 C C . PRO A 1 168 ? 22.245 -7.078 8.663 1.00 81.75 168 PRO A C 1
ATOM 1267 O O . PRO A 1 168 ? 23.121 -7.537 7.930 1.00 81.75 168 PRO A O 1
ATOM 1270 N N . GLY A 1 169 ? 21.614 -7.818 9.577 1.00 78.81 169 GLY A N 1
ATOM 1271 C CA . GLY A 1 169 ? 21.789 -9.273 9.668 1.00 78.81 169 GLY A CA 1
ATOM 1272 C C . GLY A 1 169 ? 20.989 -10.040 8.613 1.00 78.81 169 GLY A C 1
ATOM 1273 O O . GLY A 1 169 ? 21.427 -11.092 8.173 1.00 78.81 169 GLY A O 1
ATOM 1274 N N . MET A 1 170 ? 19.851 -9.488 8.185 1.00 82.50 170 MET A N 1
ATOM 1275 C CA . MET A 1 170 ? 18.921 -10.117 7.251 1.00 82.50 170 MET A CA 1
ATOM 1276 C C . MET A 1 170 ? 18.244 -9.051 6.391 1.00 82.50 170 MET A C 1
ATOM 1278 O O . MET A 1 170 ? 17.955 -7.955 6.886 1.00 82.50 170 MET A O 1
ATOM 1282 N N . ILE A 1 171 ? 17.961 -9.371 5.130 1.00 81.31 171 ILE A N 1
ATOM 1283 C CA . ILE A 1 171 ? 17.119 -8.544 4.264 1.00 81.31 171 ILE A CA 1
ATOM 1284 C C . ILE A 1 171 ? 15.857 -9.313 3.892 1.00 81.31 171 ILE A C 1
ATOM 1286 O O . ILE A 1 171 ? 15.891 -10.365 3.264 1.00 81.31 171 ILE A O 1
ATOM 1290 N N . VAL A 1 172 ? 14.714 -8.721 4.226 1.00 76.06 172 VAL A N 1
ATOM 1291 C CA . VAL A 1 172 ? 13.402 -9.226 3.825 1.00 76.06 172 VAL A CA 1
ATOM 1292 C C . VAL A 1 172 ? 12.935 -8.448 2.599 1.00 76.06 172 VAL A C 1
ATOM 1294 O O . VAL A 1 172 ? 12.939 -7.217 2.601 1.00 76.06 172 VAL A O 1
ATOM 1297 N N . SER A 1 173 ? 12.528 -9.167 1.553 1.00 71.88 173 SER A N 1
ATOM 1298 C CA . SER A 1 173 ? 12.024 -8.587 0.308 1.00 71.88 173 SER A CA 1
ATOM 1299 C C . SER A 1 173 ? 10.613 -9.080 0.013 1.00 71.88 173 SER A C 1
ATOM 1301 O O . SER A 1 173 ? 10.346 -10.279 0.009 1.00 71.88 173 SER A O 1
ATOM 1303 N N . ASP A 1 174 ? 9.721 -8.144 -0.291 1.00 66.75 174 ASP A N 1
ATOM 1304 C CA . ASP A 1 174 ? 8.420 -8.377 -0.924 1.00 66.75 174 ASP A CA 1
ATOM 1305 C C . ASP A 1 174 ? 8.482 -8.236 -2.463 1.00 66.75 174 ASP A C 1
ATOM 1307 O O . ASP A 1 174 ? 7.469 -8.387 -3.150 1.00 66.75 174 ASP A O 1
ATOM 1311 N N . HIS A 1 175 ? 9.671 -7.958 -3.014 1.00 59.06 175 HIS A N 1
ATOM 1312 C CA . HIS A 1 175 ? 9.925 -7.828 -4.448 1.00 59.06 175 HIS A CA 1
ATOM 1313 C C . HIS A 1 175 ? 10.235 -9.192 -5.089 1.00 59.06 175 HIS A C 1
ATOM 1315 O O . HIS A 1 175 ? 10.765 -10.093 -4.438 1.00 59.06 175 HIS A O 1
ATOM 1321 N N . GLY A 1 176 ? 9.901 -9.328 -6.378 1.00 60.94 176 GLY A N 1
ATOM 1322 C CA . GLY A 1 176 ? 9.998 -10.565 -7.157 1.00 60.94 176 GLY A CA 1
ATOM 1323 C C . GLY A 1 176 ? 11.422 -10.980 -7.559 1.00 60.94 176 GLY A C 1
ATOM 1324 O O . GLY A 1 176 ? 12.390 -10.806 -6.821 1.00 60.94 176 GLY A O 1
ATOM 1325 N N . THR A 1 177 ? 11.549 -11.574 -8.750 1.00 56.78 177 THR A N 1
ATOM 1326 C CA . THR A 1 177 ? 12.768 -12.226 -9.277 1.00 56.78 177 THR A CA 1
ATOM 1327 C C . THR A 1 177 ? 14.052 -11.391 -9.226 1.00 56.78 177 THR A C 1
ATOM 1329 O O . THR A 1 177 ? 15.153 -11.934 -9.279 1.00 56.78 177 THR A O 1
ATOM 1332 N N . GLU A 1 178 ? 13.933 -10.071 -9.127 1.00 59.59 178 GLU A N 1
ATOM 1333 C CA . GLU A 1 178 ? 15.034 -9.123 -8.999 1.00 59.59 178 GLU A CA 1
ATOM 1334 C C . GLU A 1 178 ? 15.828 -9.333 -7.701 1.00 59.59 178 GLU A C 1
ATOM 1336 O O . GLU A 1 178 ? 17.047 -9.147 -7.707 1.00 59.59 178 GLU A O 1
ATOM 1341 N N . PHE A 1 179 ? 15.163 -9.773 -6.626 1.00 68.19 179 PHE A N 1
ATOM 1342 C CA . PHE A 1 179 ? 15.795 -10.093 -5.344 1.00 68.19 179 PHE A CA 1
ATOM 1343 C C . PHE A 1 179 ? 16.367 -11.517 -5.308 1.00 68.19 179 PHE A C 1
ATOM 1345 O O . PHE A 1 179 ? 17.381 -11.770 -4.668 1.00 68.19 179 PHE A O 1
ATOM 1352 N N . THR A 1 180 ? 15.774 -12.448 -6.058 1.00 69.12 180 THR A N 1
ATOM 1353 C CA . THR A 1 180 ? 16.235 -13.845 -6.139 1.00 69.12 180 THR A CA 1
ATOM 1354 C C . THR A 1 180 ? 17.221 -14.092 -7.285 1.00 69.12 180 THR A C 1
ATOM 1356 O O . THR A 1 180 ? 17.497 -15.240 -7.631 1.00 69.12 180 THR A O 1
ATOM 1359 N N . CYS A 1 181 ? 17.731 -13.042 -7.934 1.00 76.00 181 CYS A N 1
ATOM 1360 C CA . CYS A 1 181 ? 18.668 -13.183 -9.045 1.00 76.00 181 CYS A CA 1
ATOM 1361 C C . CYS A 1 181 ? 20.114 -13.397 -8.560 1.00 76.00 181 CYS A C 1
ATOM 1363 O O . CYS A 1 181 ? 20.493 -12.970 -7.470 1.00 76.00 181 CYS A O 1
ATOM 1365 N N . ASN A 1 182 ? 20.964 -13.975 -9.417 1.00 84.88 182 ASN A N 1
ATOM 1366 C CA . ASN A 1 182 ? 22.366 -14.281 -9.090 1.00 84.88 182 ASN A CA 1
ATOM 1367 C C . ASN A 1 182 ? 23.172 -13.073 -8.592 1.00 84.88 182 ASN A C 1
ATOM 1369 O O . ASN A 1 182 ? 24.066 -13.236 -7.770 1.00 84.88 182 ASN A O 1
ATOM 1373 N N . ALA A 1 183 ? 22.863 -11.865 -9.074 1.00 82.50 183 ALA A N 1
ATOM 1374 C CA . ALA A 1 183 ? 23.547 -10.654 -8.628 1.00 82.50 183 ALA A CA 1
ATOM 1375 C C . ALA A 1 183 ? 23.246 -10.330 -7.156 1.00 82.50 183 ALA A C 1
ATOM 1377 O O . ALA A 1 183 ? 24.150 -9.931 -6.431 1.00 82.50 183 ALA A O 1
ATOM 1378 N N . MET A 1 184 ? 21.999 -10.525 -6.718 1.00 85.44 184 MET A N 1
ATOM 1379 C CA . MET A 1 184 ? 21.603 -10.310 -5.326 1.00 85.44 184 MET A CA 1
ATOM 1380 C C . MET A 1 184 ? 22.073 -11.448 -4.425 1.00 85.44 184 MET A C 1
ATOM 1382 O O . MET A 1 184 ? 22.626 -11.178 -3.369 1.00 85.44 184 MET A O 1
ATOM 1386 N N . LEU A 1 185 ? 21.964 -12.702 -4.874 1.00 85.56 185 LEU A N 1
ATOM 1387 C CA . LEU A 1 185 ? 22.488 -13.856 -4.133 1.00 85.56 185 LEU A CA 1
ATOM 1388 C C . LEU A 1 185 ? 24.009 -13.769 -3.928 1.00 85.56 185 LEU A C 1
ATOM 1390 O O . LEU A 1 185 ? 24.505 -14.024 -2.832 1.00 85.56 185 LEU A O 1
ATOM 1394 N N . GLY A 1 186 ? 24.750 -13.379 -4.971 1.00 88.31 186 GLY A N 1
ATOM 1395 C CA . GLY A 1 186 ? 26.192 -13.148 -4.889 1.00 88.31 186 GLY A CA 1
ATOM 1396 C C . GLY A 1 186 ? 26.531 -12.010 -3.930 1.00 88.31 186 GLY A C 1
ATOM 1397 O O . GLY A 1 186 ? 27.361 -12.187 -3.043 1.00 88.31 186 GLY A O 1
ATOM 1398 N N . TRP A 1 187 ? 25.821 -10.885 -4.043 1.00 92.25 187 TRP A N 1
ATOM 1399 C CA . TRP A 1 187 ? 26.019 -9.743 -3.157 1.00 92.25 187 TRP A CA 1
ATOM 1400 C C . TRP A 1 187 ? 25.703 -10.065 -1.688 1.00 92.25 187 TRP A C 1
ATOM 1402 O O . TRP A 1 187 ? 26.506 -9.731 -0.825 1.00 92.25 187 TRP A O 1
ATOM 1412 N N . CYS A 1 188 ? 24.596 -10.755 -1.385 1.00 86.88 188 CYS A N 1
ATOM 1413 C CA . CYS A 1 188 ? 24.257 -11.172 -0.018 1.00 86.88 188 CYS A CA 1
ATOM 1414 C C . CYS A 1 188 ? 25.345 -12.077 0.573 1.00 86.88 188 CYS A C 1
ATOM 1416 O O . CYS A 1 188 ? 25.776 -11.874 1.708 1.00 86.88 188 CYS A O 1
ATOM 1418 N N . LYS A 1 189 ? 25.867 -13.018 -0.224 1.00 88.62 189 LYS A N 1
ATOM 1419 C CA . LYS A 1 189 ? 26.963 -13.902 0.186 1.00 88.62 189 LYS A CA 1
ATOM 1420 C C . LYS A 1 189 ? 28.258 -13.135 0.468 1.00 88.62 189 LYS A C 1
ATOM 1422 O O . LYS A 1 189 ? 28.878 -13.361 1.502 1.00 88.62 189 LYS A O 1
ATOM 1427 N N . GLU A 1 190 ? 28.660 -12.231 -0.424 1.00 89.56 190 GLU A N 1
ATOM 1428 C CA . GLU A 1 190 ? 29.852 -11.384 -0.254 1.00 89.56 190 GLU A CA 1
ATOM 1429 C C . GLU A 1 190 ? 29.720 -10.451 0.950 1.00 89.56 190 GLU A C 1
ATOM 1431 O O . GLU A 1 190 ? 30.655 -10.280 1.732 1.00 89.56 190 GLU A O 1
ATOM 1436 N N . ALA A 1 191 ? 28.533 -9.875 1.124 1.00 86.00 191 ALA A N 1
ATOM 1437 C CA . ALA A 1 191 ? 28.229 -8.996 2.232 1.00 86.00 191 ALA A CA 1
ATOM 1438 C C . ALA A 1 191 ? 27.994 -9.761 3.540 1.00 86.00 191 ALA A C 1
ATOM 1440 O O . ALA A 1 191 ? 27.931 -9.103 4.571 1.00 86.00 191 ALA A O 1
ATOM 1441 N N . ALA A 1 192 ? 27.889 -11.097 3.533 1.00 87.31 192 ALA A N 1
ATOM 1442 C CA . ALA A 1 192 ? 27.484 -11.951 4.655 1.00 87.31 192 ALA A CA 1
ATOM 1443 C C . ALA A 1 192 ? 26.161 -11.497 5.309 1.00 87.31 192 ALA A C 1
ATOM 1445 O O . ALA A 1 192 ? 26.126 -11.204 6.508 1.00 87.31 192 ALA A O 1
ATOM 1446 N N . ILE A 1 193 ? 25.120 -11.351 4.488 1.00 83.94 193 ILE A N 1
ATOM 1447 C CA . ILE A 1 193 ? 23.751 -10.968 4.860 1.00 83.94 193 ILE A CA 1
ATOM 1448 C C . ILE A 1 193 ? 22.816 -12.104 4.442 1.00 83.94 193 ILE A C 1
ATOM 1450 O O . ILE A 1 193 ? 22.940 -12.585 3.314 1.00 83.94 193 ILE A O 1
ATOM 1454 N N . ASP A 1 194 ? 21.901 -12.487 5.333 1.00 72.12 194 ASP A N 1
ATOM 1455 C CA . ASP A 1 194 ? 20.885 -13.516 5.071 1.00 72.12 194 ASP A CA 1
ATOM 1456 C C . ASP A 1 194 ? 19.696 -12.988 4.249 1.00 72.12 194 ASP A C 1
ATOM 1458 O O . ASP A 1 194 ? 19.224 -11.851 4.514 1.00 72.12 194 ASP A O 1
#